Protein AF-A0A431U5Z9-F1 (afdb_monomer_lite)

pLDDT: mean 84.98, std 17.57, range [36.19, 98.56]

Structure (mmCIF, N/CA/C/O backbone):
data_AF-A0A431U5Z9-F1
#
_entry.id   AF-A0A431U5Z9-F1
#
loop_
_atom_site.group_PDB
_atom_site.id
_atom_site.type_symbol
_atom_site.label_atom_id
_atom_site.label_alt_id
_atom_site.label_comp_id
_atom_site.label_asym_id
_atom_site.label_entity_id
_atom_site.label_seq_id
_atom_site.pdbx_PDB_ins_code
_atom_site.Cartn_x
_atom_site.Cartn_y
_atom_site.Cartn_z
_atom_site.occupancy
_atom_site.B_iso_or_equiv
_atom_site.auth_seq_id
_atom_site.auth_comp_id
_atom_site.auth_asym_id
_atom_site.auth_atom_id
_atom_site.pdbx_PDB_model_num
ATOM 1 N N . MET A 1 1 ? -37.119 -12.516 14.436 1.00 60.12 1 MET A N 1
ATOM 2 C CA . MET A 1 1 ? -35.688 -12.760 14.754 1.00 60.12 1 MET A CA 1
ATOM 3 C C . MET A 1 1 ? -35.001 -13.821 13.886 1.00 60.12 1 MET A C 1
ATOM 5 O O . MET A 1 1 ? -33.874 -13.563 13.491 1.00 60.12 1 MET A O 1
ATOM 9 N N . ARG A 1 2 ? -35.603 -14.983 13.557 1.00 72.75 2 ARG A N 1
ATOM 10 C CA . ARG A 1 2 ? -34.912 -16.015 12.740 1.00 72.75 2 ARG A CA 1
ATOM 11 C C . ARG A 1 2 ? -34.527 -15.550 11.323 1.00 72.75 2 ARG A C 1
ATOM 13 O O . ARG A 1 2 ? -33.422 -15.851 10.893 1.00 72.75 2 ARG A O 1
ATOM 20 N N . ARG A 1 3 ? -35.373 -14.753 10.655 1.00 84.56 3 ARG A N 1
ATOM 21 C CA . ARG A 1 3 ? -35.084 -14.212 9.310 1.00 84.56 3 ARG A CA 1
ATOM 22 C C . ARG A 1 3 ? -33.847 -13.309 9.257 1.00 84.56 3 ARG A C 1
ATOM 24 O O . ARG A 1 3 ? -33.041 -13.468 8.359 1.00 84.56 3 ARG A O 1
ATOM 31 N N . VAL A 1 4 ? -33.641 -12.458 10.266 1.00 89.75 4 VAL A N 1
ATOM 32 C CA . VAL A 1 4 ? -32.498 -11.520 10.311 1.00 89.75 4 VAL A CA 1
ATOM 33 C C . VAL A 1 4 ? -31.153 -12.249 10.387 1.00 89.75 4 VAL A C 1
ATOM 35 O O . VAL A 1 4 ? -30.173 -11.823 9.788 1.00 89.75 4 VAL A O 1
ATOM 38 N N . LYS A 1 5 ? -31.088 -13.369 11.120 1.00 92.00 5 LYS A N 1
ATOM 39 C CA . LYS A 1 5 ? -29.861 -14.178 11.183 1.00 92.00 5 LYS A CA 1
ATOM 40 C C . LYS A 1 5 ? -29.573 -14.863 9.847 1.00 92.00 5 LYS A C 1
ATOM 42 O O . LYS A 1 5 ? -28.419 -14.902 9.438 1.00 92.00 5 LYS A O 1
ATOM 47 N N . TYR A 1 6 ? -30.615 -15.360 9.181 1.00 95.94 6 TYR A N 1
ATOM 48 C CA . TYR A 1 6 ? -30.494 -16.004 7.874 1.00 95.94 6 TYR A CA 1
ATOM 49 C C . TYR A 1 6 ? -30.033 -15.019 6.791 1.00 95.94 6 TYR A C 1
ATOM 51 O O . TYR A 1 6 ? -29.046 -15.288 6.113 1.00 95.94 6 TYR A O 1
ATOM 59 N N . SER A 1 7 ? -30.664 -13.843 6.698 1.00 96.00 7 SER A N 1
ATOM 60 C CA . SER A 1 7 ? -30.282 -12.805 5.732 1.00 96.00 7 SER A CA 1
ATOM 61 C C . SER A 1 7 ? -28.851 -12.311 5.950 1.00 96.00 7 SER A C 1
ATOM 63 O O . SER A 1 7 ? -28.116 -12.098 4.990 1.00 96.00 7 SER A O 1
ATOM 65 N N . HIS A 1 8 ? -28.422 -12.179 7.210 1.00 96.19 8 HIS A N 1
ATOM 66 C CA . HIS A 1 8 ? -27.050 -11.797 7.533 1.00 96.19 8 HIS A CA 1
ATOM 67 C C . HIS A 1 8 ? -26.031 -12.873 7.133 1.00 96.19 8 HIS A C 1
ATOM 69 O O . HIS A 1 8 ? -25.006 -12.551 6.539 1.00 96.19 8 HIS A O 1
ATOM 75 N N . GLN A 1 9 ? -26.313 -14.148 7.421 1.00 97.00 9 GLN A N 1
ATOM 76 C CA . GLN A 1 9 ? -25.437 -15.252 7.027 1.00 97.00 9 GLN A CA 1
ATOM 77 C C . GLN A 1 9 ? -25.295 -15.334 5.501 1.00 97.00 9 GLN A C 1
ATOM 79 O O . GLN A 1 9 ? -24.178 -15.396 4.993 1.00 97.00 9 GLN A O 1
ATOM 84 N N . ARG A 1 10 ? -26.414 -15.257 4.774 1.00 97.56 10 ARG A N 1
ATOM 85 C CA . ARG A 1 10 ? -26.431 -15.302 3.309 1.00 97.56 10 ARG A CA 1
ATOM 86 C C . ARG A 1 10 ? -25.689 -14.115 2.685 1.00 97.56 10 ARG A C 1
ATOM 88 O O . ARG A 1 10 ? -24.940 -14.295 1.732 1.00 97.56 10 ARG A O 1
ATOM 95 N N . ALA A 1 11 ? -25.828 -12.916 3.257 1.00 97.62 11 ALA A N 1
ATOM 96 C CA . ALA A 1 11 ? -25.061 -11.744 2.834 1.00 97.62 11 ALA A CA 1
ATOM 97 C C . ALA A 1 11 ? -23.547 -11.935 3.030 1.00 97.62 11 ALA A C 1
ATOM 99 O O . ALA A 1 11 ? -22.771 -11.625 2.131 1.00 97.62 11 ALA A O 1
ATOM 100 N N . THR A 1 12 ? -23.125 -12.484 4.174 1.00 96.19 12 THR A N 1
ATOM 101 C CA . THR A 1 12 ? -21.714 -12.812 4.436 1.00 96.19 12 THR A CA 1
ATOM 102 C C . THR A 1 12 ? -21.164 -13.790 3.396 1.00 96.19 12 THR A C 1
ATOM 104 O O . THR A 1 12 ? -20.085 -13.549 2.863 1.00 96.19 12 THR A O 1
ATOM 107 N N . GLU A 1 13 ? -21.911 -14.845 3.055 1.00 97.12 13 GLU A N 1
ATOM 108 C CA . GLU A 1 13 ? -21.518 -15.816 2.020 1.00 97.12 13 GLU A CA 1
ATOM 109 C C . GLU A 1 13 ? -21.349 -15.154 0.642 1.00 97.12 13 GLU A C 1
ATOM 111 O O . GLU A 1 13 ? -20.348 -15.393 -0.035 1.00 97.12 13 GLU A O 1
ATOM 116 N N . MET A 1 14 ? -22.270 -14.263 0.256 1.00 98.00 14 MET A N 1
ATOM 117 C CA . MET A 1 14 ? -22.167 -13.500 -0.993 1.00 98.00 14 MET A CA 1
ATOM 118 C C . MET A 1 14 ? -20.930 -12.589 -1.015 1.00 98.00 14 MET A C 1
ATOM 120 O O . MET A 1 14 ? -20.217 -12.546 -2.018 1.00 98.00 14 MET A O 1
ATOM 124 N N . TYR A 1 15 ? -20.613 -11.903 0.088 1.00 96.94 15 TYR A N 1
ATOM 125 C CA . TYR A 1 15 ? -19.404 -11.076 0.160 1.00 96.94 15 TYR A CA 1
ATOM 126 C C . TYR A 1 15 ? -18.118 -11.902 0.117 1.00 96.94 15 TYR A C 1
ATOM 128 O O . TYR A 1 15 ? -17.151 -11.492 -0.523 1.00 96.94 15 TYR A O 1
ATOM 136 N N . THR A 1 16 ? -18.099 -13.092 0.726 1.00 92.81 16 THR A N 1
ATOM 137 C CA . THR A 1 16 ? -16.977 -14.034 0.587 1.00 92.81 16 THR A CA 1
ATOM 138 C C . THR A 1 16 ? -16.770 -14.470 -0.866 1.00 92.81 16 THR A C 1
ATOM 140 O O . THR A 1 16 ? -15.633 -14.684 -1.276 1.00 92.81 16 THR A O 1
ATOM 143 N N . GLN A 1 17 ? -17.844 -14.562 -1.653 1.00 96.38 17 GLN A N 1
ATOM 144 C CA . GLN A 1 17 ? -17.805 -14.872 -3.087 1.00 96.38 17 GLN A CA 1
ATOM 145 C C . GLN A 1 17 ? -17.491 -13.651 -3.975 1.00 96.38 17 GLN A C 1
ATOM 147 O O . GLN A 1 17 ? -17.387 -13.795 -5.190 1.00 96.38 17 GLN A O 1
ATOM 152 N N . GLY A 1 18 ? -17.305 -12.461 -3.392 1.00 91.94 18 GLY A N 1
ATOM 153 C CA . GLY A 1 18 ? -16.948 -11.240 -4.118 1.00 91.94 18 GLY A CA 1
ATOM 154 C C . GLY A 1 18 ? -18.131 -10.469 -4.710 1.00 91.94 18 GLY A C 1
ATOM 155 O O . GLY A 1 18 ? -17.913 -9.575 -5.526 1.00 91.94 18 GLY A O 1
ATOM 156 N N . HIS A 1 19 ? -19.371 -10.773 -4.312 1.00 96.31 19 HIS A N 1
ATOM 157 C CA . HIS A 1 19 ? -20.535 -10.026 -4.790 1.00 96.31 19 HIS A CA 1
ATOM 158 C C . HIS A 1 19 ? -20.547 -8.581 -4.260 1.00 96.31 19 HIS A C 1
ATOM 160 O O . HIS A 1 19 ? -20.278 -8.351 -3.074 1.00 96.31 19 HIS A O 1
ATOM 166 N N . PRO A 1 20 ? -20.900 -7.590 -5.099 1.00 92.69 20 PRO A N 1
ATOM 167 C CA . PRO A 1 20 ? -21.022 -6.204 -4.676 1.00 92.69 20 PRO A CA 1
ATOM 168 C C . PRO A 1 20 ? -22.245 -5.984 -3.762 1.00 92.69 20 PRO A C 1
ATOM 170 O O . PRO A 1 20 ? -23.207 -6.754 -3.788 1.00 92.69 20 PRO A O 1
ATOM 173 N N . PRO A 1 21 ? -22.285 -4.881 -2.985 1.00 94.38 21 PRO A N 1
ATOM 174 C CA . PRO A 1 21 ? -23.431 -4.553 -2.131 1.00 94.38 21 PRO A CA 1
ATOM 175 C C . PRO A 1 21 ? -24.774 -4.409 -2.863 1.00 94.38 21 PRO A C 1
ATOM 177 O O . PRO A 1 21 ? -25.812 -4.577 -2.229 1.00 94.38 21 PRO A O 1
ATOM 180 N N . ALA A 1 22 ? -24.771 -4.106 -4.166 1.00 96.31 22 ALA A N 1
ATOM 181 C CA . ALA A 1 22 ? -25.986 -4.017 -4.977 1.00 96.31 22 ALA A CA 1
ATOM 182 C C . ALA A 1 22 ? -26.686 -5.383 -5.119 1.00 96.31 22 ALA A C 1
ATOM 184 O O . ALA A 1 22 ? -27.884 -5.475 -4.862 1.00 96.31 22 ALA A O 1
ATOM 185 N N . ASP A 1 23 ? -25.931 -6.445 -5.416 1.00 97.44 23 ASP A N 1
ATOM 186 C CA . ASP A 1 23 ? -26.448 -7.819 -5.510 1.00 97.44 23 ASP A CA 1
ATOM 187 C C . ASP A 1 23 ? -27.023 -8.280 -4.165 1.00 97.44 23 ASP A C 1
ATOM 189 O O . ASP A 1 23 ? -28.096 -8.879 -4.091 1.00 97.44 23 ASP A O 1
ATOM 193 N N . VAL A 1 24 ? -26.330 -7.954 -3.069 1.00 97.75 24 VAL A N 1
ATOM 194 C CA . VAL A 1 24 ? -26.798 -8.268 -1.713 1.00 97.75 24 VAL A CA 1
ATOM 195 C C . VAL A 1 24 ? -28.065 -7.481 -1.373 1.00 97.75 24 VAL A C 1
ATOM 197 O O . VAL A 1 24 ? -28.967 -8.033 -0.749 1.00 97.75 24 VAL A O 1
ATOM 200 N N . ALA A 1 25 ? -28.182 -6.221 -1.803 1.00 97.62 25 ALA A N 1
ATOM 201 C CA . ALA A 1 25 ? -29.408 -5.445 -1.628 1.00 97.62 25 ALA A CA 1
ATOM 202 C C . ALA A 1 25 ? -30.585 -6.079 -2.385 1.00 97.62 25 ALA A C 1
ATOM 204 O O . ALA A 1 25 ? -31.669 -6.191 -1.820 1.00 97.62 25 ALA A O 1
ATOM 205 N N . GLN A 1 26 ? -30.371 -6.559 -3.612 1.00 97.94 26 GLN A N 1
ATOM 206 C CA . GLN A 1 26 ? -31.401 -7.276 -4.364 1.00 97.94 26 GLN A CA 1
ATOM 207 C C . GLN A 1 26 ? -31.839 -8.561 -3.647 1.00 97.94 26 GLN A C 1
ATOM 209 O O . GLN A 1 26 ? -33.036 -8.771 -3.454 1.00 97.94 26 GLN A O 1
ATOM 214 N N . MET A 1 27 ? -30.889 -9.364 -3.160 1.00 98.06 27 MET A N 1
ATOM 215 C CA . MET A 1 27 ? -31.183 -10.553 -2.351 1.00 98.06 27 MET A CA 1
ATOM 216 C C . MET A 1 27 ? -32.001 -10.202 -1.098 1.00 98.06 27 MET A C 1
ATOM 218 O O . MET A 1 27 ? -32.945 -10.906 -0.751 1.00 98.06 27 MET A O 1
ATOM 222 N N . LEU A 1 28 ? -31.705 -9.080 -0.436 1.00 97.62 28 LEU A N 1
ATOM 223 C CA . LEU A 1 28 ? -32.472 -8.636 0.730 1.00 97.62 28 LEU A CA 1
ATOM 224 C C . LEU A 1 28 ? -33.916 -8.255 0.378 1.00 97.62 28 LEU A C 1
ATOM 226 O O . LEU A 1 28 ? -34.811 -8.534 1.177 1.00 97.62 28 LEU A O 1
ATOM 230 N N . VAL A 1 29 ? -34.159 -7.663 -0.797 1.00 97.62 29 VAL A N 1
ATOM 231 C CA . VAL A 1 29 ? -35.523 -7.391 -1.288 1.00 97.62 29 VAL A CA 1
ATOM 232 C C . VAL A 1 29 ? -36.280 -8.697 -1.535 1.00 97.62 29 VAL A C 1
ATOM 234 O O . VAL A 1 29 ? -37.427 -8.823 -1.108 1.00 97.62 29 VAL A O 1
ATOM 237 N N . GLU A 1 30 ? -35.636 -9.697 -2.145 1.00 96.69 30 GLU A N 1
ATOM 238 C CA . GLU A 1 30 ? -36.220 -11.034 -2.359 1.00 96.69 30 GLU A CA 1
ATOM 239 C C . GLU A 1 30 ? -36.572 -11.737 -1.034 1.00 96.69 30 GLU A C 1
ATOM 241 O O . GLU A 1 30 ? -37.584 -12.431 -0.937 1.00 96.69 30 GLU A O 1
ATOM 246 N N . GLU A 1 31 ? -35.788 -11.496 0.019 1.00 95.88 31 GLU A N 1
ATOM 247 C CA . GLU A 1 31 ? -36.025 -11.994 1.382 1.00 95.88 31 GLU A CA 1
ATOM 248 C C . GLU A 1 31 ? -37.061 -11.163 2.179 1.00 95.88 31 GLU A C 1
ATOM 250 O O . GLU A 1 31 ? -37.386 -11.483 3.333 1.00 95.88 31 GLU A O 1
ATOM 255 N N . GLY A 1 32 ? -37.622 -10.116 1.565 1.00 96.25 32 GLY A N 1
ATOM 256 C CA . GLY A 1 32 ? -38.723 -9.312 2.098 1.00 96.25 32 GLY A CA 1
ATOM 257 C C . GLY A 1 32 ? -38.323 -8.007 2.790 1.00 96.25 32 GLY A C 1
ATOM 258 O O . GLY A 1 32 ? -39.143 -7.457 3.527 1.00 96.25 32 GLY A O 1
ATOM 259 N N . ALA A 1 33 ? -37.098 -7.508 2.597 1.00 96.31 33 ALA A N 1
ATOM 260 C CA . ALA A 1 33 ? -36.763 -6.123 2.935 1.00 96.31 33 ALA A CA 1
ATOM 261 C C . ALA A 1 33 ? -37.458 -5.155 1.963 1.00 96.31 33 ALA A C 1
ATOM 263 O O . ALA A 1 33 ? -37.680 -5.484 0.796 1.00 96.31 33 ALA A O 1
ATOM 264 N N . THR A 1 34 ? -37.792 -3.946 2.416 1.00 97.56 34 THR A N 1
ATOM 265 C CA . THR A 1 34 ? -38.331 -2.936 1.498 1.00 97.56 34 THR A CA 1
ATOM 266 C C . THR A 1 34 ? -37.230 -2.465 0.534 1.00 97.56 34 THR A C 1
ATOM 268 O O . THR A 1 34 ? -36.057 -2.412 0.923 1.00 97.56 34 THR A O 1
ATOM 271 N N . PRO A 1 35 ? -37.566 -2.093 -0.716 1.00 97.88 35 PRO A N 1
ATOM 272 C CA . PRO A 1 35 ? -36.581 -1.591 -1.679 1.00 97.88 35 PRO A CA 1
ATOM 273 C C . PRO A 1 35 ? -35.798 -0.366 -1.185 1.00 97.88 35 PRO A C 1
ATOM 275 O O . PRO A 1 35 ? -34.653 -0.164 -1.581 1.00 97.88 35 PRO A O 1
ATOM 278 N N . GLU A 1 36 ? -36.400 0.431 -0.301 1.00 97.12 36 GLU A N 1
ATOM 279 C CA . GLU A 1 36 ? -35.784 1.618 0.294 1.00 97.12 36 GLU A CA 1
ATOM 280 C C . GLU A 1 36 ? -34.779 1.262 1.406 1.00 97.12 36 GLU A C 1
ATOM 282 O O . GLU A 1 36 ? -33.726 1.890 1.516 1.00 97.12 36 GLU A O 1
ATOM 287 N N . GLU A 1 37 ? -35.053 0.228 2.209 1.00 97.06 37 GLU A N 1
ATOM 288 C CA . GLU A 1 37 ? -34.187 -0.191 3.323 1.00 97.06 37 GLU A CA 1
ATOM 289 C C . GLU A 1 37 ? -33.032 -1.102 2.882 1.00 97.06 37 GLU A C 1
ATOM 291 O O . GLU A 1 37 ? -31.955 -1.092 3.493 1.00 97.06 37 GLU A O 1
ATOM 296 N N . ALA A 1 38 ? -33.232 -1.895 1.826 1.00 97.38 38 ALA A N 1
ATOM 297 C CA . ALA A 1 38 ? -32.294 -2.935 1.410 1.00 97.38 38 ALA A CA 1
ATOM 298 C C . ALA A 1 38 ? -30.864 -2.425 1.117 1.00 97.38 38 ALA A C 1
ATOM 300 O O . ALA A 1 38 ? -29.913 -3.051 1.597 1.00 97.38 38 ALA A O 1
ATOM 301 N N . PRO A 1 39 ? -30.652 -1.278 0.434 1.00 94.56 39 PRO A N 1
ATOM 302 C CA . PRO A 1 39 ? -29.308 -0.738 0.220 1.00 94.56 39 PRO A CA 1
ATOM 303 C C . PRO A 1 39 ? -28.597 -0.363 1.527 1.00 94.56 39 PRO A C 1
ATOM 305 O O . PRO A 1 39 ? -27.390 -0.576 1.663 1.00 94.56 39 PRO A O 1
ATOM 308 N N . GLY A 1 40 ? -29.334 0.177 2.504 1.00 90.62 40 GLY A N 1
ATOM 309 C CA . GLY A 1 40 ? -28.796 0.529 3.819 1.00 90.62 40 GLY A CA 1
ATOM 310 C C . GLY A 1 40 ? -28.368 -0.707 4.611 1.00 90.62 40 GLY A C 1
ATOM 311 O O . GLY A 1 40 ? -27.266 -0.741 5.167 1.00 90.62 40 GLY A O 1
ATOM 312 N N . LEU A 1 41 ? -29.199 -1.753 4.598 1.00 96.50 41 LEU A N 1
ATOM 313 C CA . LEU A 1 41 ? -28.894 -3.041 5.226 1.00 96.50 41 LEU A CA 1
ATOM 314 C C . LEU A 1 41 ? -27.699 -3.742 4.567 1.00 96.50 41 LEU A C 1
ATOM 316 O O . LEU A 1 41 ? -26.825 -4.232 5.282 1.00 96.50 41 LEU A O 1
ATOM 320 N N . ALA A 1 42 ? -27.608 -3.735 3.235 1.00 96.19 42 ALA A N 1
ATOM 321 C CA . ALA A 1 42 ? -26.470 -4.301 2.513 1.00 96.19 42 ALA A CA 1
ATOM 322 C C . ALA A 1 42 ? -25.156 -3.606 2.906 1.00 96.19 42 ALA A C 1
ATOM 324 O O . ALA A 1 42 ? -24.203 -4.267 3.312 1.00 96.19 42 ALA A O 1
ATOM 325 N N . ARG A 1 43 ? -25.112 -2.264 2.906 1.00 90.75 43 ARG A N 1
ATOM 326 C CA . ARG A 1 43 ? -23.924 -1.513 3.366 1.00 90.75 43 ARG A CA 1
ATOM 327 C C . ARG A 1 43 ? -23.567 -1.829 4.819 1.00 90.75 43 ARG A C 1
ATOM 329 O O . ARG A 1 43 ? -22.391 -1.980 5.147 1.00 90.75 43 ARG A O 1
ATOM 336 N N . HIS A 1 44 ? -24.570 -1.957 5.6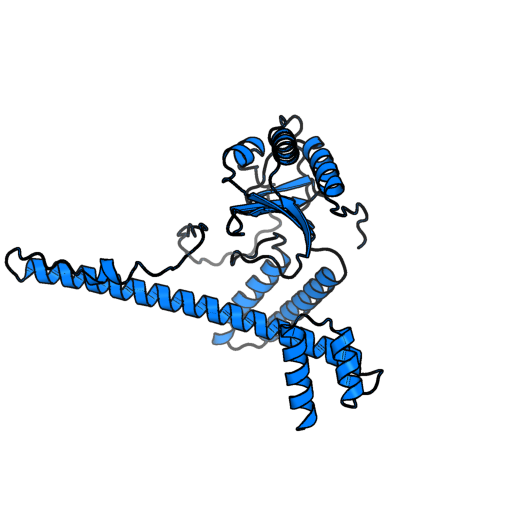89 1.00 91.50 44 HIS A N 1
ATOM 337 C CA . HIS A 1 44 ? -24.355 -2.340 7.083 1.00 91.50 44 HIS A CA 1
ATOM 338 C C . HIS A 1 44 ? -23.729 -3.741 7.204 1.00 91.50 44 HIS A C 1
ATOM 340 O O . HIS A 1 44 ? -22.763 -3.919 7.949 1.00 91.50 44 HIS A O 1
ATOM 346 N N . TYR A 1 45 ? -24.232 -4.726 6.455 1.00 96.12 45 TYR A N 1
ATOM 347 C CA . TYR A 1 45 ? -23.673 -6.079 6.433 1.00 96.12 45 TYR A CA 1
ATOM 348 C C . TYR A 1 45 ? -22.268 -6.120 5.835 1.00 96.12 45 TYR A C 1
ATOM 350 O O . TYR A 1 45 ? -21.407 -6.787 6.405 1.00 96.12 45 TYR A O 1
ATOM 358 N N . PHE A 1 46 ? -22.001 -5.353 4.778 1.00 94.62 46 PHE A N 1
ATOM 359 C CA . PHE A 1 46 ? -20.668 -5.238 4.191 1.00 94.62 46 PHE A CA 1
ATOM 360 C C . PHE A 1 46 ? -19.639 -4.706 5.196 1.00 94.62 46 PHE A C 1
ATOM 362 O O . PHE A 1 46 ? -18.567 -5.283 5.362 1.00 94.62 46 PHE A O 1
ATOM 369 N N . ARG A 1 47 ? -19.984 -3.654 5.950 1.00 86.06 47 ARG A N 1
ATOM 370 C CA . ARG A 1 47 ? -19.108 -3.121 7.003 1.00 86.06 47 ARG A CA 1
ATOM 371 C C . ARG A 1 47 ? -18.806 -4.167 8.079 1.00 86.06 47 ARG A C 1
ATOM 373 O O . ARG A 1 47 ? -17.656 -4.312 8.483 1.00 86.06 47 ARG A O 1
ATOM 380 N N . ASN A 1 48 ? -19.820 -4.907 8.531 1.00 88.56 48 ASN A N 1
ATOM 381 C CA . ASN A 1 48 ? -19.628 -5.970 9.522 1.00 88.56 48 ASN A CA 1
ATOM 382 C C . ASN A 1 48 ? -18.755 -7.110 8.970 1.00 88.56 48 ASN A C 1
ATOM 384 O O . ASN A 1 48 ? -17.920 -7.644 9.696 1.00 88.56 48 ASN A O 1
ATOM 388 N N . PHE A 1 49 ? -18.907 -7.448 7.687 1.00 94.00 49 PHE A N 1
ATOM 389 C CA . PHE A 1 49 ? -18.067 -8.425 6.996 1.00 94.00 49 PHE A CA 1
ATOM 390 C C . PHE A 1 49 ? -16.592 -7.994 6.942 1.00 94.00 49 PHE A C 1
ATOM 392 O O . PHE A 1 49 ? -15.715 -8.790 7.274 1.00 94.00 49 PHE A O 1
ATOM 399 N N . LEU A 1 50 ? -16.306 -6.731 6.604 1.00 84.56 50 LEU A N 1
ATOM 400 C CA . LEU A 1 50 ? -14.936 -6.202 6.602 1.00 84.56 50 LEU A CA 1
ATOM 401 C C . LEU A 1 50 ? -14.298 -6.256 7.996 1.00 84.56 50 LEU A C 1
ATOM 403 O O . LEU A 1 50 ? -13.161 -6.704 8.136 1.00 84.56 50 LEU A O 1
ATOM 407 N N . LEU A 1 51 ? -15.044 -5.864 9.034 1.00 80.81 51 LEU A N 1
ATOM 408 C CA . LEU A 1 51 ? -14.580 -5.958 10.422 1.00 80.81 51 LEU A CA 1
ATOM 409 C C . LEU A 1 51 ? -14.256 -7.406 10.810 1.00 80.81 51 LEU A C 1
ATOM 411 O O . LEU A 1 51 ? -13.212 -7.662 11.409 1.00 80.81 51 LEU A O 1
ATOM 415 N N . TYR A 1 52 ? -15.107 -8.358 10.418 1.00 90.06 52 TYR A N 1
ATOM 416 C CA . TYR A 1 52 ? -14.862 -9.779 10.651 1.00 90.06 52 TYR A CA 1
ATOM 417 C C . TYR A 1 52 ? -13.573 -10.263 9.968 1.00 90.06 52 TYR A C 1
ATOM 419 O O . TYR A 1 52 ? -12.767 -10.940 10.606 1.00 90.06 52 TYR A O 1
ATOM 427 N N . GLN A 1 53 ? -13.329 -9.878 8.709 1.00 87.00 53 GLN A N 1
ATOM 428 C CA . GLN A 1 53 ? -12.093 -10.246 8.010 1.00 87.00 53 GLN A CA 1
ATOM 429 C C . GLN A 1 53 ? -10.842 -9.664 8.677 1.00 87.00 53 GLN A C 1
ATOM 431 O O . GLN A 1 53 ? -9.835 -10.362 8.806 1.00 87.00 53 GLN A O 1
ATOM 436 N N . MET A 1 54 ? -10.899 -8.411 9.135 1.00 75.00 54 MET A N 1
ATOM 437 C CA . MET A 1 54 ? -9.791 -7.784 9.861 1.00 75.00 54 MET A CA 1
ATOM 438 C C . MET A 1 54 ? -9.495 -8.507 11.181 1.00 75.00 54 MET A C 1
ATOM 440 O O . MET A 1 54 ? -8.332 -8.776 11.493 1.00 75.00 54 MET A O 1
ATOM 444 N N . ASP A 1 55 ? -10.531 -8.874 11.936 1.00 80.06 55 ASP A N 1
ATOM 445 C CA . ASP A 1 55 ? -10.382 -9.643 13.173 1.00 80.06 55 ASP A CA 1
ATOM 446 C C . ASP A 1 55 ? -9.822 -11.046 12.915 1.00 80.06 55 ASP A C 1
ATOM 448 O O . ASP A 1 55 ? -8.966 -11.524 13.665 1.00 80.06 55 ASP A O 1
ATOM 452 N N . GLU A 1 56 ? -10.254 -11.712 11.844 1.00 85.62 56 GLU A N 1
ATOM 453 C CA . GLU A 1 56 ? -9.728 -13.022 11.468 1.00 85.62 56 GLU A CA 1
ATOM 454 C C . GLU A 1 56 ? -8.250 -12.935 11.061 1.00 85.62 56 GLU A C 1
ATOM 456 O O . GLU A 1 56 ? -7.433 -13.740 11.519 1.00 85.62 56 GLU A O 1
ATOM 461 N N . GLN A 1 57 ? -7.867 -11.918 10.282 1.00 76.19 57 GLN A N 1
ATOM 462 C CA . GLN A 1 57 ? -6.466 -11.643 9.955 1.00 76.19 57 GLN A CA 1
ATOM 463 C C . GLN A 1 57 ? -5.631 -11.374 11.212 1.00 76.19 57 GLN A C 1
ATOM 465 O O . GLN A 1 57 ? -4.533 -11.921 11.353 1.00 76.19 57 GLN A O 1
ATOM 470 N N . ARG A 1 58 ? -6.161 -10.597 12.164 1.00 78.25 58 ARG A N 1
ATOM 471 C CA . ARG A 1 58 ? -5.514 -10.336 13.455 1.00 78.25 58 ARG A CA 1
ATOM 472 C C . ARG A 1 58 ? -5.348 -11.610 14.284 1.00 78.25 58 ARG A C 1
ATOM 474 O O . ARG A 1 58 ? -4.304 -11.810 14.897 1.00 78.25 58 ARG A O 1
ATOM 481 N N . ARG A 1 59 ? -6.342 -12.501 14.302 1.00 82.56 59 ARG A N 1
ATOM 482 C CA . ARG A 1 59 ? -6.230 -13.798 14.990 1.00 82.56 59 ARG A CA 1
ATOM 483 C C . ARG A 1 59 ? -5.179 -14.688 14.340 1.00 82.56 59 ARG A C 1
ATOM 485 O O . ARG A 1 59 ? -4.387 -15.293 15.058 1.00 82.56 59 ARG A O 1
ATOM 492 N N . ARG A 1 60 ? -5.128 -14.732 13.005 1.00 79.44 60 ARG A N 1
ATOM 493 C CA . ARG A 1 60 ? -4.108 -15.490 12.260 1.00 79.44 60 ARG A CA 1
ATOM 494 C C . ARG A 1 60 ? -2.697 -14.967 12.542 1.00 79.44 60 ARG A C 1
ATOM 496 O O . ARG A 1 60 ? -1.786 -15.769 12.756 1.00 79.44 60 ARG A O 1
ATOM 503 N N . SER A 1 61 ? -2.509 -13.647 12.610 1.00 72.94 61 SER A N 1
ATOM 504 C CA . SER A 1 61 ? -1.206 -13.060 12.949 1.00 72.94 61 SER A CA 1
ATOM 505 C C . SER A 1 61 ? -0.807 -13.340 14.401 1.00 72.94 61 SER A C 1
ATOM 507 O O . SER A 1 61 ? 0.326 -13.753 14.646 1.00 72.94 61 SER A O 1
ATOM 509 N N . GLN A 1 62 ? -1.745 -13.241 15.348 1.00 80.44 62 GLN A N 1
ATOM 510 C CA . GLN A 1 62 ? -1.515 -13.613 16.748 1.00 80.44 62 GLN A CA 1
ATOM 511 C C . GLN A 1 62 ? -1.182 -15.101 16.908 1.00 80.44 62 GLN A C 1
ATOM 513 O O . GLN A 1 62 ? -0.263 -15.437 17.650 1.00 80.44 62 GLN A O 1
ATOM 518 N N . SER A 1 63 ? -1.866 -16.001 16.190 1.00 82.31 63 SER A N 1
ATOM 519 C CA . SER A 1 63 ? -1.546 -17.434 16.232 1.00 82.31 63 SER A CA 1
ATOM 520 C C . SER A 1 63 ? -0.174 -17.749 15.636 1.00 82.31 63 SER A C 1
ATOM 522 O O . SER A 1 63 ? 0.527 -18.627 16.129 1.00 82.31 63 SER A O 1
ATOM 524 N N . ALA A 1 64 ? 0.245 -17.014 14.602 1.00 79.38 64 ALA A N 1
ATOM 525 C CA . ALA A 1 64 ? 1.585 -17.161 14.045 1.00 79.38 64 ALA A CA 1
ATOM 526 C C . ALA A 1 64 ? 2.659 -16.682 15.038 1.00 79.38 64 ALA A C 1
ATOM 528 O O . ALA A 1 64 ? 3.724 -17.288 15.142 1.00 79.38 64 ALA A O 1
ATOM 529 N N . GLU A 1 65 ? 2.387 -15.615 15.794 1.00 78.75 65 GLU A N 1
ATOM 530 C CA . GLU A 1 65 ? 3.296 -15.117 16.830 1.00 78.75 65 GLU A CA 1
ATOM 531 C C . GLU A 1 65 ? 3.401 -16.086 18.017 1.00 78.75 65 GLU A C 1
ATOM 533 O O . GLU A 1 65 ? 4.511 -16.389 18.458 1.00 78.75 65 GLU A O 1
ATOM 538 N N . THR A 1 66 ? 2.284 -16.654 18.486 1.00 87.00 66 THR A N 1
ATOM 539 C CA . THR A 1 66 ? 2.305 -17.659 19.562 1.00 87.00 66 THR A CA 1
ATOM 540 C C . THR A 1 66 ? 3.000 -18.950 19.132 1.00 87.00 66 THR A C 1
ATOM 542 O O . THR A 1 66 ? 3.762 -19.512 19.920 1.00 87.00 66 THR A O 1
ATOM 545 N N . GLN A 1 67 ? 2.830 -19.392 17.881 1.00 83.69 67 GLN A N 1
ATOM 546 C CA . GLN A 1 67 ? 3.570 -20.532 17.326 1.00 83.69 67 GLN A CA 1
ATOM 547 C C . GLN A 1 67 ? 5.076 -20.259 17.241 1.00 83.69 67 GLN A C 1
ATOM 549 O O . GLN A 1 67 ? 5.870 -21.120 17.618 1.00 83.69 67 GLN A O 1
ATOM 554 N N . LYS A 1 68 ? 5.489 -19.058 16.813 1.00 81.50 68 LYS A N 1
ATOM 555 C CA . LYS A 1 68 ? 6.907 -18.657 16.805 1.00 81.50 68 LYS A CA 1
ATOM 556 C C . LYS A 1 68 ? 7.499 -18.629 18.212 1.00 81.50 68 LYS A C 1
ATOM 558 O O . LYS A 1 68 ? 8.608 -19.120 18.409 1.00 81.50 68 LYS A O 1
ATOM 563 N N . LEU A 1 69 ? 6.764 -18.094 19.188 1.00 89.44 69 LEU A N 1
ATOM 564 C CA . LEU A 1 69 ? 7.190 -18.067 20.588 1.00 89.44 69 LEU A CA 1
ATOM 565 C C . LEU A 1 69 ? 7.334 -19.489 21.153 1.00 89.44 69 LEU A C 1
ATOM 567 O O . LEU A 1 69 ? 8.358 -19.810 21.753 1.00 89.44 69 LEU A O 1
ATOM 571 N N . GLY A 1 70 ? 6.336 -20.350 20.924 1.00 87.94 70 GLY A N 1
ATOM 572 C CA . GLY A 1 70 ? 6.358 -21.748 21.358 1.00 87.94 70 GLY A CA 1
ATOM 573 C C . GLY A 1 70 ? 7.500 -22.542 20.722 1.00 87.94 70 GLY A C 1
ATOM 574 O O . GLY A 1 70 ? 8.246 -23.218 21.427 1.00 87.94 70 GLY A O 1
ATOM 575 N N . GLY A 1 71 ? 7.698 -22.399 19.408 1.00 85.62 71 GLY A N 1
ATOM 576 C CA . GLY A 1 71 ? 8.822 -23.007 18.694 1.00 85.62 71 GLY A CA 1
ATOM 577 C C . GLY A 1 71 ? 10.180 -22.514 19.201 1.00 85.62 71 GLY A C 1
ATOM 578 O O . GLY A 1 71 ? 11.084 -23.318 19.417 1.00 85.62 71 GLY A O 1
ATOM 579 N N . GLY A 1 72 ? 10.314 -21.212 19.473 1.00 88.44 72 GLY A N 1
ATOM 580 C CA . GLY A 1 72 ? 11.533 -20.627 20.038 1.00 88.44 72 GLY A CA 1
ATOM 581 C C . GLY A 1 72 ? 11.866 -21.154 21.438 1.00 88.44 72 GLY A C 1
ATOM 582 O O . GLY A 1 72 ? 13.020 -21.487 21.707 1.00 88.44 72 GLY A O 1
ATOM 583 N N . LEU A 1 73 ? 10.864 -21.291 22.313 1.00 92.75 73 LEU A N 1
ATOM 584 C CA . LEU A 1 73 ? 11.038 -21.864 23.652 1.00 92.75 73 LEU A CA 1
ATOM 585 C C . LEU A 1 73 ? 11.454 -23.339 23.601 1.00 92.75 73 LEU A C 1
ATOM 587 O O . LEU A 1 73 ? 12.358 -23.738 24.332 1.00 92.75 73 LEU A O 1
ATOM 591 N N . LEU A 1 74 ? 10.842 -24.134 22.718 1.00 88.88 74 LEU A N 1
ATOM 592 C CA . LEU A 1 74 ? 11.206 -25.542 22.530 1.00 88.88 74 LEU A CA 1
ATOM 593 C C . LEU A 1 74 ? 12.642 -25.701 22.014 1.00 88.88 74 LEU A C 1
ATOM 595 O O . LEU A 1 74 ? 13.378 -26.551 22.514 1.00 88.88 74 LEU A O 1
ATOM 599 N N . LEU A 1 75 ? 13.068 -24.859 21.067 1.00 86.38 75 LEU A N 1
ATOM 600 C CA . LEU A 1 75 ? 14.450 -24.853 20.577 1.00 86.38 75 LEU A CA 1
ATOM 601 C C . LEU A 1 75 ? 15.444 -24.489 21.685 1.00 86.38 75 LEU A C 1
ATOM 603 O O . LEU A 1 75 ? 16.441 -25.187 21.864 1.00 86.38 75 LEU A O 1
ATOM 607 N N . ALA A 1 76 ? 15.160 -23.440 22.463 1.00 87.81 76 ALA A N 1
ATOM 608 C CA . ALA A 1 76 ? 16.010 -23.040 23.582 1.00 87.81 76 ALA A CA 1
ATOM 609 C C . ALA A 1 76 ? 16.121 -24.152 24.642 1.00 87.81 76 ALA A C 1
ATOM 611 O O . ALA A 1 76 ? 17.223 -24.463 25.094 1.00 87.81 76 ALA A O 1
ATOM 612 N N . ALA A 1 77 ? 15.003 -24.798 24.990 1.00 89.19 77 ALA A N 1
ATOM 613 C CA . ALA A 1 77 ? 14.988 -25.929 25.914 1.00 89.19 77 ALA A CA 1
ATOM 614 C C . ALA A 1 77 ? 15.811 -27.118 25.385 1.00 89.19 77 ALA A C 1
ATOM 616 O O . ALA A 1 77 ? 16.569 -27.718 26.145 1.00 89.19 77 ALA A O 1
ATOM 617 N N . GLY A 1 78 ? 15.722 -27.417 24.084 1.00 86.19 78 GLY A N 1
ATOM 618 C CA . GLY A 1 78 ? 16.520 -28.462 23.437 1.00 86.19 78 GLY A CA 1
ATOM 619 C C . GLY A 1 78 ? 18.028 -28.201 23.514 1.00 86.19 78 GLY A C 1
ATOM 620 O O . GLY A 1 78 ? 18.792 -29.110 23.837 1.00 86.19 78 GLY A O 1
ATOM 621 N N . VAL A 1 79 ? 18.463 -26.955 23.296 1.00 87.00 79 VAL A N 1
ATOM 622 C CA . VAL A 1 79 ? 19.880 -26.560 23.423 1.00 87.00 79 VAL A CA 1
ATOM 623 C C . VAL A 1 79 ? 20.372 -26.717 24.864 1.00 87.00 79 VAL A C 1
ATOM 625 O O . VAL A 1 79 ? 21.434 -27.296 25.088 1.00 87.00 79 VAL A O 1
ATOM 628 N N . VAL A 1 80 ? 19.596 -26.250 25.848 1.00 91.50 80 VAL A N 1
ATOM 629 C CA . VAL A 1 80 ? 19.955 -26.372 27.272 1.00 91.50 80 VAL A CA 1
ATOM 630 C C . VAL A 1 80 ? 20.032 -27.839 27.698 1.00 91.50 80 VAL A C 1
ATOM 632 O O . VAL A 1 80 ? 20.994 -28.232 28.354 1.00 91.50 80 VAL A O 1
ATOM 635 N N . ALA A 1 81 ? 19.068 -28.668 27.290 1.00 87.94 81 ALA A N 1
ATOM 636 C CA . ALA A 1 81 ? 19.077 -30.099 27.580 1.00 87.94 81 ALA A CA 1
ATOM 637 C C . ALA A 1 81 ? 20.291 -30.807 26.955 1.00 87.94 81 ALA A C 1
ATOM 639 O O . ALA A 1 81 ? 20.934 -31.616 27.621 1.00 87.94 81 ALA A O 1
ATOM 640 N N . SER A 1 82 ? 20.649 -30.463 25.712 1.00 82.81 82 SER A N 1
A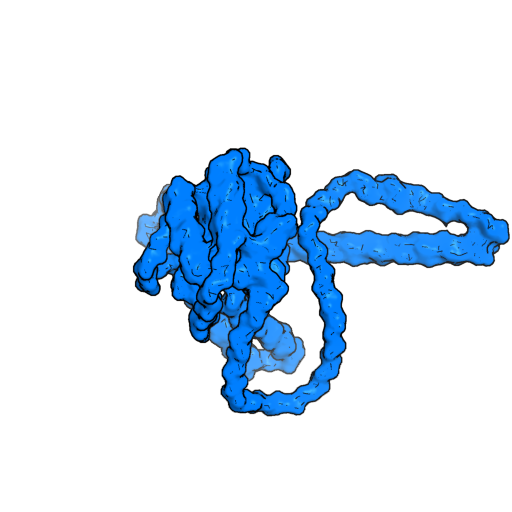TOM 641 C CA . SER A 1 82 ? 21.839 -31.001 25.043 1.00 82.81 82 SER A CA 1
ATOM 642 C C . SER A 1 82 ? 23.132 -30.615 25.765 1.00 82.81 82 SER A C 1
ATOM 644 O O . SER A 1 82 ? 24.026 -31.450 25.897 1.00 82.81 82 SER A O 1
ATOM 646 N N . LEU A 1 83 ? 23.235 -29.374 26.251 1.00 86.44 83 LEU A N 1
ATOM 647 C CA . LEU A 1 83 ? 24.394 -28.908 27.015 1.00 86.44 83 LEU A CA 1
ATOM 648 C C . LEU A 1 83 ? 24.503 -29.628 28.366 1.00 86.44 83 LEU A C 1
ATOM 650 O O . LEU A 1 83 ? 25.589 -30.056 28.749 1.00 86.44 83 LEU A O 1
ATOM 654 N N . LEU A 1 84 ? 23.384 -29.796 29.076 1.00 88.25 84 LEU A N 1
ATOM 655 C CA . LEU A 1 84 ? 23.348 -30.529 30.343 1.00 88.25 84 LEU A CA 1
ATOM 656 C C . LEU A 1 84 ? 23.724 -32.004 30.160 1.00 88.25 84 LEU A C 1
ATOM 658 O O . LEU A 1 84 ? 24.492 -32.530 30.959 1.00 88.25 84 LEU A O 1
ATOM 662 N N . ALA A 1 85 ? 23.238 -32.655 29.100 1.00 87.12 85 ALA A N 1
ATOM 663 C CA . ALA A 1 85 ? 23.610 -34.032 28.782 1.00 87.12 85 ALA A CA 1
ATOM 664 C C . ALA A 1 85 ? 25.119 -34.168 28.525 1.00 87.12 85 ALA A C 1
ATOM 666 O O . ALA A 1 85 ? 25.746 -35.068 29.075 1.00 87.12 85 ALA A O 1
ATOM 667 N N . TYR A 1 86 ? 25.708 -33.235 27.769 1.00 84.06 86 TYR A N 1
ATOM 668 C CA . TYR A 1 86 ? 27.151 -33.204 27.514 1.00 84.06 86 TYR A CA 1
ATOM 669 C C . TYR A 1 86 ? 27.979 -33.061 28.802 1.00 84.06 86 TYR A C 1
ATOM 671 O O . TYR A 1 86 ? 29.023 -33.692 28.935 1.00 84.06 86 TYR A O 1
ATOM 679 N N . LEU A 1 87 ? 27.512 -32.249 29.757 1.00 90.25 87 LEU A N 1
ATOM 680 C CA . LEU A 1 87 ? 28.192 -32.048 31.040 1.00 90.25 87 LEU A CA 1
ATOM 681 C C . LEU A 1 87 ? 28.057 -33.245 31.994 1.00 90.25 87 LEU A C 1
ATOM 683 O O . LEU A 1 87 ? 28.934 -33.448 32.827 1.00 90.25 87 LEU A O 1
ATOM 687 N N . LEU A 1 88 ? 26.960 -34.002 31.907 1.00 93.50 88 LEU A N 1
ATOM 688 C CA . LEU A 1 88 ? 26.666 -35.115 32.818 1.00 93.50 88 LEU A CA 1
ATOM 689 C C . LEU A 1 88 ? 27.160 -36.475 32.313 1.00 93.50 88 LEU A C 1
ATOM 691 O O . LEU A 1 88 ? 27.381 -37.371 33.122 1.00 93.50 88 LEU A O 1
ATOM 695 N N . MET A 1 89 ? 27.287 -36.656 30.998 1.00 87.19 89 MET A N 1
ATOM 696 C CA . MET A 1 89 ? 27.642 -37.934 30.382 1.00 87.19 89 MET A CA 1
ATOM 697 C C . MET A 1 89 ? 28.973 -37.803 29.645 1.00 87.19 89 MET A C 1
ATOM 699 O O . MET A 1 89 ? 28.949 -37.589 28.440 1.00 87.19 89 MET A O 1
ATOM 703 N N . ASP A 1 90 ? 30.098 -37.889 30.368 1.00 83.25 90 ASP A N 1
ATOM 704 C CA . ASP A 1 90 ? 31.499 -37.974 29.897 1.00 83.25 90 ASP A CA 1
ATOM 705 C C . ASP A 1 90 ? 31.695 -37.934 28.363 1.00 83.25 90 ASP A C 1
ATOM 707 O O . ASP A 1 90 ? 32.014 -38.932 27.714 1.00 83.25 90 ASP A O 1
ATOM 711 N N . HIS A 1 91 ? 31.504 -36.749 27.773 1.00 76.50 91 HIS A N 1
ATOM 712 C CA . HIS A 1 91 ? 31.700 -36.449 26.348 1.00 76.50 91 HIS A CA 1
ATOM 713 C C . HIS A 1 91 ? 30.809 -37.194 25.330 1.00 76.50 91 HIS A C 1
ATOM 715 O O . HIS A 1 91 ? 31.116 -37.203 24.135 1.00 76.50 91 HIS A O 1
ATOM 721 N N . VAL A 1 92 ? 29.670 -37.758 25.738 1.00 74.88 92 VAL A N 1
ATOM 722 C CA . VAL A 1 92 ? 28.677 -38.307 24.804 1.00 74.88 92 VAL A CA 1
ATOM 723 C C . VAL A 1 92 ? 27.873 -37.164 24.184 1.00 74.88 92 VAL A C 1
ATOM 725 O O . VAL A 1 92 ? 27.064 -36.500 24.832 1.00 74.88 92 VAL A O 1
ATOM 728 N N . PHE A 1 93 ? 28.081 -36.939 22.887 1.00 66.81 93 PHE A N 1
ATOM 729 C CA . PHE A 1 93 ? 27.323 -35.956 22.120 1.00 66.81 93 PHE A CA 1
ATOM 730 C C . PHE A 1 93 ? 25.964 -36.535 21.714 1.00 66.81 93 PHE A C 1
ATOM 732 O O . PHE A 1 93 ? 25.856 -37.303 20.757 1.00 66.81 93 PHE A O 1
ATOM 739 N N . LEU A 1 94 ? 24.905 -36.160 22.431 1.00 64.50 94 LEU A N 1
ATOM 740 C CA . LEU A 1 94 ? 23.541 -36.512 22.047 1.00 64.50 94 LEU A CA 1
ATOM 741 C C . LEU A 1 94 ? 23.026 -35.490 21.024 1.00 64.50 94 LEU A C 1
ATOM 743 O O . LEU A 1 94 ? 22.478 -34.446 21.376 1.00 64.50 94 LEU A O 1
ATOM 747 N N . LEU A 1 95 ? 23.239 -35.765 19.737 1.00 63.75 95 LEU A N 1
ATOM 748 C CA . LEU A 1 95 ? 22.728 -34.913 18.665 1.00 63.75 95 LEU A CA 1
ATOM 749 C C . LEU A 1 95 ? 21.202 -35.099 18.562 1.00 63.75 95 LEU A C 1
ATOM 751 O O . LEU A 1 95 ? 20.717 -36.127 18.089 1.00 63.75 95 LEU A O 1
ATOM 755 N N . PHE A 1 96 ? 20.426 -34.115 19.023 1.00 61.78 96 PHE A N 1
ATOM 756 C CA . PHE A 1 96 ? 18.966 -34.130 18.896 1.00 61.78 96 PHE A CA 1
ATOM 757 C C . PHE A 1 96 ? 18.558 -33.920 17.425 1.00 61.78 96 PHE A C 1
ATOM 759 O O . PHE A 1 96 ? 18.349 -32.798 16.964 1.00 61.78 96 PHE A O 1
ATOM 766 N N . TYR A 1 97 ? 18.389 -35.016 16.680 1.00 57.84 97 TYR A N 1
ATOM 767 C CA . TYR A 1 97 ? 17.928 -35.011 15.280 1.00 57.84 97 TYR A CA 1
ATOM 768 C C . TYR A 1 97 ? 16.518 -34.418 15.076 1.00 57.84 97 TYR A C 1
ATOM 770 O O . TYR A 1 97 ? 16.129 -34.120 13.946 1.00 57.84 97 TYR A O 1
ATOM 778 N N . GLY A 1 98 ? 15.760 -34.176 16.153 1.00 56.34 98 GLY A N 1
ATOM 779 C CA . GLY A 1 98 ? 14.452 -33.514 16.093 1.00 56.34 98 GLY A CA 1
ATOM 780 C C . GLY A 1 98 ? 14.499 -32.098 15.501 1.00 56.34 98 GLY A C 1
ATOM 781 O O . GLY A 1 98 ? 13.547 -31.687 14.840 1.00 56.34 98 GLY A O 1
ATOM 782 N N . ALA A 1 99 ? 15.623 -31.385 15.642 1.00 55.97 99 ALA A N 1
ATOM 783 C CA . ALA A 1 99 ? 15.807 -30.064 15.034 1.00 55.97 99 ALA A CA 1
ATOM 784 C C . ALA A 1 99 ? 15.971 -30.117 13.500 1.00 55.97 99 ALA A C 1
ATOM 786 O O . ALA A 1 99 ? 15.695 -29.130 12.823 1.00 55.97 99 ALA A O 1
ATOM 787 N N . ILE A 1 100 ? 16.383 -31.263 12.944 1.00 56.25 100 ILE A N 1
ATOM 788 C CA . ILE A 1 100 ? 16.656 -31.425 11.507 1.00 56.25 100 ILE A CA 1
ATOM 789 C C . ILE A 1 100 ? 15.404 -31.903 10.755 1.00 56.25 100 ILE A C 1
ATOM 791 O O . ILE A 1 100 ? 15.165 -31.473 9.630 1.00 56.25 100 ILE A O 1
ATOM 795 N N . LEU A 1 101 ? 14.560 -32.735 11.377 1.00 54.34 101 LEU A N 1
ATOM 796 C CA . LEU A 1 101 ? 13.359 -33.278 10.723 1.00 54.34 101 LEU A CA 1
ATOM 797 C C . LEU A 1 101 ? 12.105 -32.398 10.890 1.00 54.34 101 LEU A C 1
ATOM 799 O O . LEU A 1 101 ? 11.232 -32.420 10.027 1.00 54.34 101 LEU A O 1
ATOM 803 N N . GLY A 1 102 ? 12.010 -31.587 11.950 1.00 52.31 102 GLY A N 1
ATOM 804 C CA . GLY A 1 102 ? 10.831 -30.744 12.211 1.00 52.31 102 GLY A CA 1
ATOM 805 C C . GLY A 1 102 ? 10.788 -29.404 11.460 1.00 52.31 102 GLY A C 1
ATOM 806 O O . GLY A 1 102 ? 9.734 -28.778 11.402 1.00 52.31 102 GLY A O 1
ATOM 807 N N . GLY A 1 103 ? 11.909 -28.949 10.889 1.00 49.62 103 GLY A N 1
ATOM 808 C CA . GLY A 1 103 ? 12.022 -27.625 10.253 1.00 49.62 103 GLY A CA 1
ATOM 809 C C . GLY A 1 103 ? 11.814 -27.592 8.732 1.00 49.62 103 GLY A C 1
ATOM 810 O O . GLY A 1 103 ? 11.815 -26.511 8.148 1.00 49.62 103 GLY A O 1
ATOM 811 N N . GLY A 1 104 ? 11.662 -28.749 8.078 1.00 46.28 104 GLY A N 1
ATOM 812 C CA . GLY A 1 104 ? 11.690 -28.859 6.612 1.00 46.28 104 GLY A CA 1
ATOM 813 C C . GLY A 1 104 ? 10.354 -28.649 5.889 1.00 46.28 104 GLY A C 1
ATOM 814 O O . GLY A 1 104 ? 10.353 -28.364 4.693 1.00 46.28 104 GLY A O 1
ATOM 815 N N . HIS A 1 105 ? 9.209 -28.750 6.573 1.00 44.53 105 HIS A N 1
ATOM 816 C CA . HIS A 1 105 ? 7.905 -28.565 5.928 1.00 44.53 105 HIS A CA 1
ATOM 817 C C . HIS A 1 105 ? 7.436 -27.103 5.992 1.00 44.53 105 HIS A C 1
ATOM 819 O O . HIS A 1 105 ? 6.696 -26.690 6.876 1.00 44.53 105 HIS A O 1
ATOM 825 N N . HIS A 1 106 ? 7.894 -26.333 5.001 1.00 44.47 106 HIS A N 1
ATOM 826 C CA . HIS A 1 106 ? 7.248 -25.150 4.420 1.00 44.47 106 HIS A CA 1
ATOM 827 C C . HIS A 1 106 ? 6.591 -24.135 5.375 1.00 44.47 106 HIS A C 1
ATOM 829 O O . HIS A 1 106 ? 5.388 -23.890 5.318 1.00 44.47 106 HIS A O 1
ATOM 835 N N . ALA A 1 107 ? 7.407 -23.388 6.118 1.00 42.19 107 ALA A N 1
ATOM 836 C CA . ALA A 1 107 ? 7.092 -21.986 6.383 1.00 42.19 107 ALA A CA 1
ATOM 837 C C . ALA A 1 107 ? 7.760 -21.140 5.291 1.00 42.19 107 ALA A C 1
ATOM 839 O O . ALA A 1 107 ? 8.908 -20.721 5.417 1.00 42.19 107 ALA A O 1
ATOM 840 N N . HIS A 1 108 ? 7.052 -20.906 4.183 1.00 43.69 108 HIS A N 1
ATOM 841 C CA . HIS A 1 108 ? 7.474 -19.948 3.162 1.00 43.69 108 HIS A CA 1
ATOM 842 C C . HIS A 1 108 ? 7.239 -18.521 3.697 1.00 43.69 108 HIS A C 1
ATOM 844 O O . HIS A 1 108 ? 6.351 -17.802 3.252 1.00 43.69 108 HIS A O 1
ATOM 850 N N . SER A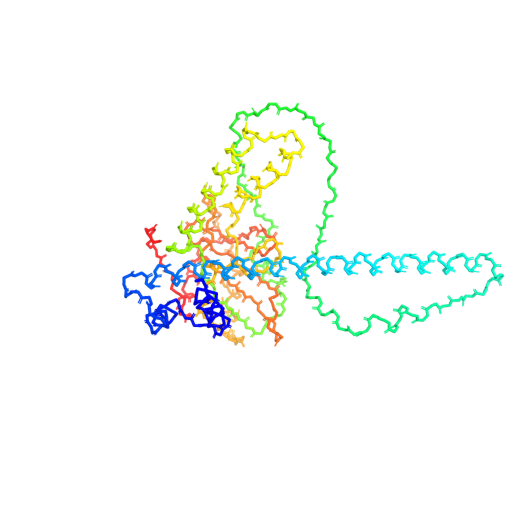 1 109 ? 7.998 -18.109 4.716 1.00 42.00 109 SER A N 1
ATOM 851 C CA . SER A 1 109 ? 8.056 -16.708 5.127 1.00 42.00 109 SER A CA 1
ATOM 852 C C . SER A 1 109 ? 8.852 -15.943 4.073 1.00 42.00 109 SER A C 1
ATOM 854 O O . SER A 1 109 ? 10.059 -16.144 3.940 1.00 42.00 109 SER A O 1
ATOM 856 N N . GLY A 1 110 ? 8.161 -15.111 3.293 1.00 39.81 110 GLY A N 1
ATOM 857 C CA . GLY A 1 110 ? 8.786 -14.167 2.370 1.00 39.81 110 GLY A CA 1
ATOM 858 C C . GLY A 1 110 ? 9.761 -13.215 3.085 1.00 39.81 110 GLY A C 1
ATOM 859 O O . GLY A 1 110 ? 9.684 -13.043 4.305 1.00 39.81 110 GLY A O 1
ATOM 860 N N . PRO A 1 111 ? 10.696 -12.601 2.344 1.00 39.25 111 PRO A N 1
ATOM 861 C CA . PRO A 1 111 ? 11.835 -11.886 2.897 1.00 39.25 111 PRO A CA 1
ATOM 862 C C . PRO A 1 111 ? 11.434 -10.462 3.301 1.00 39.25 111 PRO A C 1
ATOM 864 O O . PRO A 1 111 ? 11.765 -9.501 2.621 1.00 39.25 111 PRO A O 1
ATOM 867 N N . TYR A 1 112 ? 10.734 -10.306 4.420 1.00 46.69 112 TYR A N 1
ATOM 868 C CA . TYR A 1 112 ? 10.679 -9.023 5.124 1.00 46.69 112 TYR A CA 1
ATOM 869 C C . TYR A 1 112 ? 11.211 -9.228 6.539 1.00 46.69 112 TYR A C 1
ATOM 871 O O . TYR A 1 112 ? 10.498 -9.608 7.467 1.00 46.69 112 TYR A O 1
ATOM 879 N N . GLY A 1 113 ? 12.527 -9.044 6.666 1.00 39.03 113 GLY A N 1
ATOM 880 C CA . GLY A 1 113 ? 13.241 -9.065 7.934 1.00 39.03 113 GLY A CA 1
ATOM 881 C C . GLY A 1 113 ? 12.815 -7.882 8.797 1.00 39.03 113 GLY A C 1
ATOM 882 O O . GLY A 1 113 ? 13.044 -6.728 8.447 1.00 39.03 113 GLY A O 1
ATOM 883 N N . ALA A 1 114 ? 12.186 -8.180 9.931 1.00 41.28 114 ALA A N 1
ATOM 884 C CA . ALA A 1 114 ? 11.890 -7.209 10.970 1.00 41.28 114 ALA A CA 1
ATOM 885 C C . ALA A 1 114 ? 13.176 -6.887 11.746 1.00 41.28 114 ALA A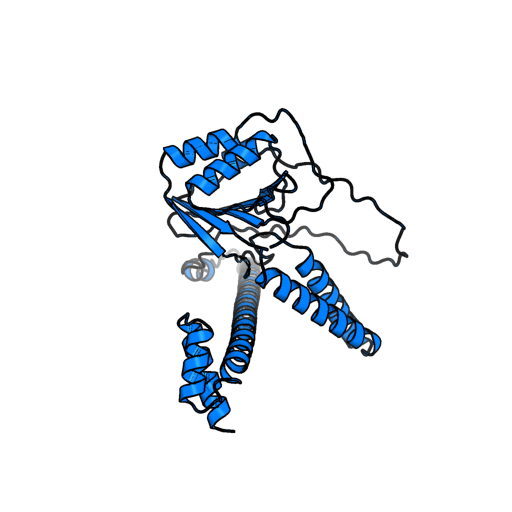 C 1
ATOM 887 O O . ALA A 1 114 ? 13.537 -7.573 12.703 1.00 41.28 114 ALA A O 1
ATOM 888 N N . GLU A 1 115 ? 13.871 -5.833 11.335 1.00 37.25 115 GLU A N 1
ATOM 889 C CA . GLU A 1 115 ? 14.992 -5.258 12.074 1.00 37.25 115 GLU A CA 1
ATOM 890 C C . GLU A 1 115 ? 14.434 -4.420 13.244 1.00 37.25 115 GLU A C 1
ATOM 892 O O . GLU A 1 115 ? 14.151 -3.228 13.131 1.00 37.25 115 GLU A O 1
ATOM 897 N N . ARG A 1 116 ? 14.169 -5.077 14.385 1.00 42.03 116 ARG A N 1
ATOM 898 C CA . ARG A 1 116 ? 13.721 -4.423 15.627 1.00 42.03 116 ARG A CA 1
ATOM 899 C C . ARG A 1 116 ? 14.910 -3.743 16.312 1.00 42.03 116 ARG A C 1
ATOM 901 O O . ARG A 1 116 ? 15.674 -4.378 17.037 1.00 42.03 116 ARG A O 1
ATOM 908 N N . SER A 1 117 ? 15.020 -2.432 16.120 1.00 42.44 117 SER A N 1
ATOM 909 C CA . SER A 1 117 ? 15.890 -1.561 16.912 1.00 42.44 117 SER A CA 1
ATOM 910 C C . SER A 1 117 ? 15.422 -1.537 18.375 1.00 42.44 117 SER A C 1
ATOM 912 O O . SER A 1 117 ? 14.298 -1.135 18.681 1.00 42.44 117 SER A O 1
ATOM 914 N N . ARG A 1 118 ? 16.281 -1.996 19.293 1.00 43.75 118 ARG A N 1
ATOM 915 C CA . ARG A 1 118 ? 16.135 -1.777 20.739 1.00 43.75 118 ARG A CA 1
ATOM 916 C C . ARG A 1 118 ? 16.465 -0.314 21.038 1.00 43.75 118 ARG A C 1
ATOM 918 O O . ARG A 1 118 ? 17.633 0.058 21.031 1.00 43.75 118 ARG A O 1
ATOM 925 N N . GLN A 1 119 ? 15.462 0.491 21.375 1.00 37.88 119 GLN A N 1
ATOM 926 C CA . GLN A 1 119 ? 15.670 1.730 22.125 1.00 37.88 119 GLN A CA 1
ATOM 927 C C . GLN A 1 119 ? 15.006 1.613 23.495 1.00 37.88 119 GLN A C 1
ATOM 929 O O . GLN A 1 119 ? 13.820 1.319 23.622 1.00 37.88 119 GLN A O 1
ATOM 934 N N . HIS A 1 120 ? 15.831 1.796 24.523 1.00 37.50 120 HIS A N 1
ATOM 935 C CA . HIS A 1 120 ? 15.443 1.859 25.921 1.00 37.50 120 HIS A CA 1
ATOM 936 C C . HIS A 1 120 ? 14.468 3.019 26.161 1.00 37.50 120 HIS A C 1
ATOM 938 O O . HIS A 1 120 ? 14.806 4.178 25.932 1.00 37.50 120 HIS A O 1
ATOM 944 N N . HIS A 1 121 ? 13.287 2.712 26.700 1.00 38.28 121 HIS A N 1
ATOM 945 C CA . HIS A 1 121 ? 12.426 3.705 27.330 1.00 38.28 121 HIS A CA 1
ATOM 946 C C . HIS A 1 121 ? 12.953 4.017 28.736 1.00 38.28 121 HIS A C 1
ATOM 948 O O . HIS A 1 121 ? 12.785 3.227 29.661 1.00 38.28 121 HIS A O 1
ATOM 954 N N . GLN A 1 122 ? 13.561 5.192 28.896 1.00 36.19 122 GLN A N 1
ATOM 955 C CA . GLN A 1 122 ? 13.508 5.934 30.153 1.00 36.19 122 GLN A CA 1
ATOM 956 C C . GLN A 1 122 ? 12.398 6.977 30.025 1.00 36.19 122 GLN A C 1
ATOM 958 O O . GLN A 1 122 ? 12.472 7.911 29.230 1.00 36.19 122 GLN A O 1
ATOM 963 N N . SER A 1 123 ? 11.334 6.766 30.787 1.00 41.75 123 SER A N 1
ATOM 964 C CA . SER A 1 123 ? 10.229 7.693 30.983 1.00 41.75 123 SER A CA 1
ATOM 965 C C . SER A 1 123 ? 10.640 8.792 31.962 1.00 41.75 123 SER A C 1
ATOM 967 O O . SER A 1 123 ? 10.910 8.510 33.128 1.00 41.75 123 SER A O 1
ATOM 969 N N . ALA A 1 124 ? 10.627 10.043 31.505 1.00 36.34 124 ALA A N 1
ATOM 970 C CA . ALA A 1 124 ? 10.593 11.216 32.369 1.00 36.34 124 ALA A CA 1
ATOM 971 C C . ALA A 1 124 ? 9.611 12.240 31.788 1.00 36.34 124 ALA A C 1
ATOM 973 O O . ALA A 1 124 ? 9.719 12.644 30.631 1.00 36.34 124 ALA A O 1
ATOM 974 N N . HIS A 1 125 ? 8.643 12.632 32.615 1.00 47.12 125 HIS A N 1
ATOM 975 C CA . HIS A 1 125 ? 7.681 13.699 32.365 1.00 47.12 125 HIS A CA 1
ATOM 976 C C . HIS A 1 125 ? 8.377 14.983 31.887 1.00 47.12 125 HIS A C 1
ATOM 978 O O . HIS A 1 125 ? 9.166 15.570 32.628 1.00 47.12 125 HIS A O 1
ATOM 984 N N . ARG A 1 126 ? 8.038 15.465 30.685 1.00 37.00 126 ARG A N 1
ATOM 985 C CA . ARG A 1 126 ? 8.267 16.857 30.279 1.00 37.00 126 ARG A CA 1
ATOM 986 C C . ARG A 1 126 ? 7.069 17.388 29.505 1.00 37.00 126 ARG A C 1
ATOM 988 O O . ARG A 1 126 ? 6.545 16.724 28.616 1.00 37.00 126 ARG A O 1
ATOM 995 N N . ALA A 1 127 ? 6.654 18.588 29.898 1.00 42.25 127 ALA A N 1
ATOM 996 C CA . ALA A 1 127 ? 5.657 19.406 29.229 1.00 42.25 127 ALA A CA 1
ATOM 997 C C . ALA A 1 127 ? 5.994 19.594 27.739 1.00 42.25 127 ALA A C 1
ATOM 999 O O . ALA A 1 127 ? 7.167 19.667 27.365 1.00 42.25 127 ALA A O 1
ATOM 1000 N N . ALA A 1 128 ? 4.955 19.665 26.905 1.00 36.25 128 ALA A N 1
ATOM 1001 C CA . ALA A 1 128 ? 5.071 19.819 25.460 1.00 36.25 128 ALA A CA 1
ATOM 1002 C C . ALA A 1 128 ? 5.807 21.129 25.095 1.00 36.25 128 ALA A C 1
ATOM 1004 O O . ALA A 1 128 ? 5.371 22.200 25.528 1.00 36.25 128 ALA A O 1
ATOM 1005 N N . PRO A 1 129 ? 6.904 21.083 24.312 1.00 41.22 129 PRO A N 1
ATOM 1006 C CA . PRO A 1 129 ? 7.563 22.287 23.829 1.00 41.22 129 PRO A CA 1
ATOM 1007 C C . PRO A 1 129 ? 6.788 22.891 22.642 1.00 41.22 129 PRO A C 1
ATOM 1009 O O . PRO A 1 129 ? 6.129 22.164 21.892 1.00 41.22 129 PRO A O 1
ATOM 1012 N N . PRO A 1 130 ? 6.869 24.216 22.436 1.00 45.28 130 PRO A N 1
ATOM 1013 C CA . PRO A 1 130 ? 6.171 24.886 21.351 1.00 45.28 130 PRO A CA 1
ATOM 1014 C C . PRO A 1 130 ? 6.859 24.613 20.004 1.00 45.28 130 PRO A C 1
ATOM 1016 O O . PRO A 1 130 ? 8.069 24.763 19.864 1.00 45.28 130 PRO A O 1
ATOM 1019 N N . GLY A 1 131 ? 6.059 24.243 18.999 1.00 47.69 131 GLY A N 1
ATOM 1020 C CA . GLY A 1 131 ? 6.341 24.483 17.580 1.00 47.69 131 GLY A CA 1
ATOM 1021 C C . GLY A 1 131 ? 7.672 23.968 17.023 1.00 47.69 131 GLY A C 1
ATOM 1022 O O . GLY A 1 131 ? 8.411 24.735 16.406 1.00 47.69 131 GLY A O 1
ATOM 1023 N N . HIS A 1 132 ? 7.972 22.673 17.153 1.00 42.59 132 HIS A N 1
ATOM 1024 C CA . HIS A 1 132 ? 9.043 22.072 16.354 1.00 42.59 132 HIS A CA 1
ATOM 1025 C C . HIS A 1 132 ? 8.638 22.035 14.872 1.00 42.59 132 HIS A C 1
ATOM 1027 O O . HIS A 1 132 ? 7.870 21.172 14.446 1.00 42.59 132 HIS A O 1
ATOM 1033 N N . ARG A 1 133 ? 9.195 22.949 14.065 1.00 45.47 133 ARG A N 1
ATOM 1034 C CA . ARG A 1 133 ? 9.274 22.773 12.608 1.00 45.47 133 ARG A CA 1
ATOM 1035 C C . ARG A 1 133 ? 10.032 21.467 12.354 1.00 45.47 133 ARG A C 1
ATOM 1037 O O . ARG A 1 133 ? 11.243 21.413 12.565 1.00 45.47 133 ARG A O 1
ATOM 1044 N N . ARG A 1 134 ? 9.323 20.398 11.977 1.00 54.53 134 ARG A N 1
ATOM 1045 C CA . ARG A 1 134 ? 9.943 19.122 11.593 1.00 54.53 134 ARG A CA 1
ATOM 1046 C C . ARG A 1 134 ? 10.814 19.403 10.367 1.00 54.53 134 ARG A C 1
ATOM 1048 O O . ARG A 1 134 ? 10.289 19.773 9.322 1.00 54.53 134 ARG A O 1
ATOM 1055 N N . ALA A 1 135 ? 12.135 19.311 10.522 1.00 59.22 135 ALA A N 1
ATOM 1056 C CA . ALA A 1 135 ? 13.062 19.441 9.405 1.00 59.22 135 ALA A CA 1
ATOM 1057 C C . ALA A 1 135 ? 12.687 18.411 8.331 1.00 59.22 135 ALA A C 1
ATOM 1059 O O . ALA A 1 135 ? 12.409 17.257 8.672 1.00 59.22 135 ALA A O 1
ATOM 1060 N N . CYS A 1 136 ? 12.654 18.827 7.060 1.00 57.22 136 CYS A N 1
ATOM 1061 C CA . CYS A 1 136 ? 12.388 17.909 5.958 1.00 57.22 136 CYS A CA 1
ATOM 1062 C C . CYS A 1 136 ? 13.360 16.720 6.050 1.00 57.22 136 CYS A C 1
ATOM 1064 O O . CYS A 1 136 ? 14.569 16.939 6.200 1.00 57.22 136 CYS A O 1
ATOM 1066 N N . PRO A 1 137 ? 12.862 15.474 6.006 1.00 65.94 137 PRO A N 1
ATOM 1067 C CA . PRO A 1 137 ? 13.719 14.302 6.075 1.00 65.94 137 PRO A CA 1
ATOM 1068 C C . PRO A 1 137 ? 14.701 14.335 4.900 1.00 65.94 137 PRO A C 1
ATOM 1070 O O . PRO A 1 137 ? 14.293 14.450 3.746 1.00 65.94 137 PRO A O 1
ATOM 1073 N N . ARG A 1 138 ? 16.006 14.267 5.192 1.00 66.75 138 ARG A N 1
ATOM 1074 C CA . ARG A 1 138 ? 17.030 14.141 4.147 1.00 66.75 138 ARG A CA 1
ATOM 1075 C C . ARG A 1 138 ? 16.812 12.825 3.387 1.00 66.75 138 ARG A C 1
ATOM 1077 O O . ARG A 1 138 ? 16.577 11.806 4.047 1.00 66.75 138 ARG A O 1
ATOM 1084 N N . PRO A 1 139 ? 16.894 12.821 2.044 1.00 68.00 139 PRO A N 1
ATOM 1085 C CA . PRO A 1 139 ? 16.841 11.584 1.277 1.00 68.00 139 PRO A CA 1
ATOM 1086 C C . PRO A 1 139 ? 17.977 10.661 1.724 1.00 68.00 139 PRO A C 1
ATOM 1088 O O . PRO A 1 139 ? 19.101 11.099 1.971 1.00 68.00 139 PRO A O 1
ATOM 1091 N N . ALA A 1 140 ? 17.650 9.384 1.908 1.00 82.38 140 ALA A N 1
ATOM 1092 C CA . ALA A 1 140 ? 18.577 8.397 2.461 1.00 82.38 140 ALA A CA 1
ATOM 1093 C C . ALA A 1 140 ? 19.243 7.536 1.376 1.00 82.38 140 ALA A C 1
ATOM 1095 O O . ALA A 1 140 ? 20.138 6.755 1.697 1.00 82.38 140 ALA A O 1
ATOM 1096 N N . MET A 1 141 ? 18.763 7.627 0.132 1.00 93.19 141 MET A N 1
ATOM 1097 C CA . MET A 1 141 ? 19.294 6.930 -1.038 1.00 93.19 141 MET A CA 1
ATOM 1098 C C . MET A 1 141 ? 18.779 7.576 -2.331 1.00 93.19 141 MET A C 1
ATOM 1100 O O . MET A 1 141 ? 17.690 8.159 -2.350 1.00 93.19 141 MET A O 1
ATOM 1104 N N . THR A 1 142 ? 19.528 7.440 -3.422 1.00 94.88 142 THR A N 1
ATOM 1105 C CA . THR A 1 142 ? 19.069 7.890 -4.745 1.00 94.88 142 THR A CA 1
ATOM 1106 C C . THR A 1 142 ? 18.145 6.855 -5.390 1.00 94.88 142 THR A C 1
ATOM 1108 O O . THR A 1 142 ? 18.165 5.666 -5.057 1.00 94.88 142 THR A O 1
ATOM 1111 N N . SER A 1 143 ? 17.321 7.288 -6.339 1.00 96.00 143 SER A N 1
ATOM 1112 C CA . SER A 1 143 ? 16.525 6.381 -7.181 1.00 96.00 143 SER A CA 1
ATOM 1113 C C . SER A 1 143 ? 17.381 5.406 -7.996 1.00 96.00 143 SER A C 1
ATOM 1115 O O . SER A 1 143 ? 17.015 4.236 -8.125 1.00 96.00 143 SER A O 1
ATOM 1117 N N . ALA A 1 144 ? 18.560 5.838 -8.454 1.00 97.00 144 ALA A N 1
ATOM 1118 C CA . ALA A 1 144 ? 19.503 4.983 -9.167 1.00 97.00 144 ALA A CA 1
ATOM 1119 C C . ALA A 1 144 ? 20.033 3.853 -8.269 1.00 97.00 144 ALA A C 1
ATOM 1121 O O . ALA A 1 144 ? 20.050 2.688 -8.670 1.00 97.00 144 ALA A O 1
ATOM 1122 N N . GLU A 1 145 ? 20.406 4.176 -7.027 1.00 96.75 145 GLU A N 1
ATOM 1123 C CA . GLU A 1 145 ? 20.804 3.179 -6.027 1.00 96.75 145 GLU A CA 1
ATOM 1124 C C . GLU A 1 145 ? 19.662 2.220 -5.684 1.00 96.75 145 GLU A C 1
ATOM 1126 O O . GLU A 1 145 ? 19.900 1.029 -5.481 1.00 96.75 145 GLU A O 1
ATOM 1131 N N . TYR A 1 146 ? 18.426 2.724 -5.601 1.00 97.44 146 TYR A N 1
ATOM 1132 C CA . TYR A 1 146 ? 17.243 1.887 -5.400 1.00 97.44 146 TYR A CA 1
ATOM 1133 C C . TYR A 1 146 ? 17.083 0.884 -6.542 1.00 97.44 146 TYR A C 1
ATOM 1135 O O . TYR A 1 146 ? 16.952 -0.309 -6.278 1.00 97.44 146 TYR A O 1
ATOM 1143 N N . TRP A 1 147 ? 17.162 1.346 -7.792 1.00 97.94 147 TRP A N 1
ATOM 1144 C CA . TRP A 1 147 ? 17.029 0.494 -8.970 1.00 97.94 147 TRP A CA 1
ATOM 1145 C C . TRP A 1 147 ? 18.106 -0.595 -9.029 1.00 97.94 147 TRP A C 1
ATOM 1147 O O . TRP A 1 147 ? 17.794 -1.758 -9.260 1.00 97.94 147 TRP A O 1
ATOM 1157 N N . GLN A 1 148 ? 19.364 -0.251 -8.740 1.00 97.56 148 GLN A N 1
ATOM 1158 C CA . GLN A 1 148 ? 20.470 -1.218 -8.707 1.00 97.56 148 GLN A CA 1
ATOM 1159 C C . GLN A 1 148 ? 20.309 -2.289 -7.618 1.00 97.56 148 GLN A C 1
ATOM 1161 O O . GLN A 1 148 ? 20.805 -3.403 -7.773 1.00 97.56 148 GLN A O 1
ATOM 1166 N N . LYS A 1 149 ? 19.637 -1.956 -6.510 1.00 97.19 149 LYS A N 1
ATOM 1167 C CA . LYS A 1 149 ? 19.374 -2.871 -5.387 1.00 97.19 149 LYS A CA 1
ATOM 1168 C C . LYS A 1 149 ? 18.031 -3.592 -5.499 1.00 97.19 149 LYS A C 1
ATOM 1170 O O . LYS A 1 149 ? 17.717 -4.403 -4.627 1.00 97.19 149 LYS A O 1
ATOM 1175 N N . LEU A 1 150 ? 17.227 -3.284 -6.516 1.00 97.44 150 LEU A N 1
ATOM 1176 C CA . LEU A 1 150 ? 15.915 -3.883 -6.701 1.00 97.44 150 LEU A CA 1
ATOM 1177 C C . LEU A 1 150 ? 16.083 -5.388 -6.970 1.00 97.44 150 LEU A C 1
ATOM 1179 O O . LEU A 1 150 ? 16.787 -5.760 -7.912 1.00 97.44 150 LEU A O 1
ATOM 1183 N N . PRO A 1 151 ? 15.459 -6.272 -6.168 1.00 97.12 151 PRO A N 1
ATOM 1184 C CA . PRO A 1 151 ? 15.503 -7.700 -6.443 1.00 97.12 151 PRO A CA 1
ATOM 1185 C C . PRO A 1 151 ? 14.898 -8.024 -7.817 1.00 97.12 151 PRO A C 1
ATOM 1187 O O . PRO A 1 151 ? 14.039 -7.278 -8.300 1.00 97.12 151 PRO A O 1
ATOM 1190 N N . PRO A 1 152 ? 15.282 -9.153 -8.439 1.00 96.88 152 PRO A N 1
ATOM 1191 C CA . PRO A 1 152 ? 14.633 -9.619 -9.656 1.00 96.88 152 PRO A CA 1
ATOM 1192 C C . PRO A 1 152 ? 13.114 -9.720 -9.470 1.00 96.88 152 PRO A C 1
ATOM 1194 O O . PRO A 1 152 ? 12.635 -10.232 -8.459 1.00 96.88 152 PRO A O 1
ATOM 1197 N N . PHE A 1 153 ? 12.369 -9.247 -10.463 1.00 98.06 153 PHE A N 1
ATOM 1198 C CA . PHE A 1 153 ? 10.910 -9.291 -10.502 1.00 98.06 153 PHE A CA 1
ATOM 1199 C C . PHE A 1 153 ? 10.448 -9.856 -11.849 1.00 98.06 153 PHE A C 1
ATOM 1201 O O . PHE A 1 153 ? 11.178 -9.783 -12.836 1.00 98.06 153 PHE A O 1
ATOM 1208 N N . GLU A 1 154 ? 9.244 -10.414 -11.882 1.00 98.44 154 GLU A N 1
ATOM 1209 C CA . GLU A 1 154 ? 8.611 -11.027 -13.053 1.00 98.44 154 GLU A CA 1
ATOM 1210 C C . GLU A 1 154 ? 7.519 -10.141 -13.647 1.00 98.44 154 GLU A C 1
ATOM 1212 O O . GLU A 1 154 ? 7.305 -10.131 -14.854 1.00 98.44 154 GLU A O 1
ATOM 1217 N N . TYR A 1 155 ? 6.829 -9.360 -12.821 1.00 98.31 155 TYR A N 1
ATOM 1218 C CA . TYR A 1 155 ? 5.837 -8.405 -13.294 1.00 98.31 155 TYR A CA 1
ATOM 1219 C C . TYR A 1 155 ? 5.710 -7.226 -12.337 1.00 98.31 155 TYR A C 1
ATOM 1221 O O . TYR A 1 155 ? 6.183 -7.254 -11.196 1.00 98.31 155 TYR A O 1
ATOM 1229 N N . VAL A 1 156 ? 5.084 -6.167 -12.836 1.00 98.38 156 VAL A N 1
ATOM 1230 C CA . VAL A 1 156 ? 4.793 -4.956 -12.077 1.00 98.38 156 VAL A CA 1
ATOM 1231 C C . VAL A 1 156 ? 3.292 -4.738 -12.068 1.00 98.38 156 VAL A C 1
ATOM 1233 O O . VAL A 1 156 ? 2.643 -4.830 -13.110 1.00 98.38 156 VAL A O 1
ATOM 1236 N N . THR A 1 157 ? 2.757 -4.420 -10.895 1.00 98.56 157 THR A N 1
ATOM 1237 C CA . THR A 1 157 ? 1.364 -4.011 -10.719 1.00 98.56 157 THR A CA 1
ATOM 1238 C C . THR A 1 157 ? 1.328 -2.552 -10.292 1.00 98.56 157 THR A C 1
ATOM 1240 O O . THR A 1 157 ? 2.044 -2.146 -9.375 1.00 98.56 157 THR A O 1
ATOM 1243 N N . THR A 1 158 ? 0.500 -1.754 -10.953 1.00 98.44 158 THR A N 1
ATOM 1244 C CA . THR A 1 158 ? 0.243 -0.364 -10.572 1.00 98.44 158 THR A CA 1
ATOM 1245 C C . THR A 1 158 ? -0.973 -0.311 -9.652 1.00 98.44 158 THR A C 1
ATOM 1247 O O . THR A 1 158 ? -1.974 -0.980 -9.908 1.00 98.44 158 THR A O 1
ATOM 1250 N N . TYR A 1 159 ? -0.893 0.473 -8.580 1.00 97.88 159 TYR A N 1
ATOM 1251 C CA . TYR A 1 159 ? -1.975 0.635 -7.608 1.00 97.88 159 TYR A CA 1
ATOM 1252 C C . TYR A 1 159 ? -2.345 2.096 -7.461 1.00 97.88 159 TYR A C 1
ATOM 1254 O O . TYR A 1 159 ? -1.459 2.945 -7.385 1.00 97.88 159 TYR A O 1
ATOM 1262 N N . SER A 1 160 ? -3.645 2.363 -7.403 1.00 95.44 160 SER A N 1
ATOM 1263 C CA . SER A 1 160 ? -4.191 3.657 -7.011 1.00 95.44 160 SER A CA 1
ATOM 1264 C C . SER A 1 160 ? -4.813 3.517 -5.629 1.00 95.44 160 SER A C 1
ATOM 1266 O O . SER A 1 160 ? -5.491 2.528 -5.356 1.00 95.44 160 SER A O 1
ATOM 1268 N N . PHE A 1 161 ? -4.544 4.447 -4.723 1.00 93.88 161 PHE A N 1
ATOM 1269 C CA . PHE A 1 161 ? -4.990 4.355 -3.335 1.00 93.88 161 PHE A CA 1
ATOM 1270 C C . PHE A 1 161 ? -5.126 5.745 -2.714 1.00 93.88 161 PHE A C 1
ATOM 1272 O O . PHE A 1 161 ? -4.643 6.724 -3.271 1.00 93.88 161 PHE A O 1
ATOM 1279 N N . ASN A 1 162 ? -5.818 5.865 -1.579 1.00 90.94 162 ASN A N 1
ATOM 1280 C CA . ASN A 1 162 ? -6.047 7.157 -0.911 1.00 90.94 162 ASN A CA 1
ATOM 1281 C C . ASN A 1 162 ? -6.668 8.224 -1.837 1.00 90.94 162 ASN A C 1
ATOM 1283 O O . ASN A 1 162 ? -6.221 9.372 -1.892 1.00 90.94 162 ASN A O 1
ATOM 1287 N N . ARG A 1 163 ? -7.695 7.837 -2.595 1.00 88.19 163 ARG A N 1
ATOM 1288 C CA . ARG A 1 163 ? -8.487 8.723 -3.459 1.00 88.19 163 ARG A CA 1
ATOM 1289 C C . ARG A 1 163 ? -9.978 8.506 -3.200 1.00 88.19 163 ARG A C 1
ATOM 1291 O O . ARG A 1 163 ? -10.368 7.424 -2.751 1.00 88.19 163 ARG A O 1
ATOM 1298 N N . GLY A 1 164 ? -10.791 9.508 -3.523 1.00 87.19 164 GLY A N 1
ATOM 1299 C CA . GLY A 1 164 ? -12.239 9.366 -3.603 1.00 87.19 164 GLY A CA 1
ATOM 1300 C C . GLY A 1 164 ? -12.954 9.181 -2.265 1.00 87.19 164 GLY A C 1
ATOM 1301 O O . GLY A 1 164 ? -12.395 9.307 -1.169 1.00 87.19 164 GLY A O 1
ATOM 1302 N N . SER A 1 165 ? -14.232 8.818 -2.377 1.00 86.69 165 SER A N 1
ATOM 1303 C CA . SER A 1 165 ? -15.146 8.636 -1.246 1.00 86.69 165 SER A CA 1
ATOM 1304 C C . SER A 1 165 ? -14.677 7.581 -0.246 1.00 86.69 165 SER A C 1
ATOM 1306 O O . SER A 1 165 ? -14.883 7.768 0.948 1.00 86.69 165 SER A O 1
ATOM 1308 N N . ALA A 1 166 ? -13.997 6.519 -0.688 1.00 85.12 166 ALA A N 1
ATOM 1309 C CA . ALA A 1 166 ? -13.502 5.467 0.201 1.00 85.12 166 ALA A CA 1
ATOM 1310 C C . ALA A 1 166 ? -12.493 6.003 1.233 1.00 85.12 166 ALA A C 1
ATOM 1312 O O . ALA A 1 166 ? -12.591 5.687 2.420 1.00 85.12 166 ALA A O 1
ATOM 1313 N N . LEU A 1 167 ? -11.560 6.869 0.809 1.00 87.62 167 LEU A N 1
ATOM 1314 C CA . LEU A 1 167 ? -10.649 7.540 1.739 1.00 87.62 167 LEU A CA 1
ATOM 1315 C C . LEU A 1 167 ? -11.427 8.460 2.685 1.00 87.62 167 LEU A C 1
ATOM 1317 O O . LEU A 1 167 ? -11.190 8.436 3.890 1.00 87.62 167 LEU A O 1
ATOM 1321 N N . GLN A 1 168 ? -12.356 9.261 2.157 1.00 88.62 168 GLN A N 1
ATOM 1322 C CA . GLN A 1 168 ? -13.146 10.185 2.975 1.00 88.62 168 GLN A CA 1
ATOM 1323 C C . GLN A 1 168 ? -13.974 9.445 4.035 1.00 88.62 168 GLN A C 1
ATOM 1325 O O . GLN A 1 168 ? -14.037 9.877 5.185 1.00 88.62 168 GLN A O 1
ATOM 1330 N N . GLU A 1 169 ? -14.587 8.321 3.672 1.00 89.06 169 GLU A N 1
ATOM 1331 C CA . GLU A 1 169 ? -15.332 7.458 4.585 1.00 89.06 169 GLU A CA 1
ATOM 1332 C C . GLU A 1 169 ? -14.424 6.877 5.670 1.00 89.06 169 GLU A C 1
ATOM 1334 O O . GLU A 1 169 ? -14.782 6.933 6.847 1.00 89.06 169 GLU A O 1
ATOM 1339 N N . GLN A 1 170 ? -13.229 6.398 5.307 1.00 87.94 170 GLN A N 1
ATOM 1340 C CA . GLN A 1 170 ? -12.252 5.916 6.283 1.00 87.94 170 GLN A CA 1
ATOM 1341 C C . GLN A 1 170 ? -11.790 7.033 7.229 1.00 87.94 170 GLN A C 1
ATOM 1343 O O . GLN A 1 170 ? -11.716 6.813 8.436 1.00 87.94 170 GLN A O 1
ATOM 1348 N N . LEU A 1 171 ? -11.505 8.231 6.714 1.00 88.62 171 LEU A N 1
ATOM 1349 C CA . LEU A 1 171 ? -11.096 9.372 7.535 1.00 88.62 171 LEU A CA 1
ATOM 1350 C C . LEU A 1 171 ? -12.201 9.780 8.515 1.00 88.62 171 LEU A C 1
ATOM 1352 O O . LEU A 1 171 ? -11.921 9.924 9.703 1.00 88.62 171 LEU A O 1
ATOM 1356 N N . ARG A 1 172 ? -13.459 9.870 8.059 1.00 91.50 172 ARG A N 1
ATOM 1357 C CA . ARG A 1 172 ? -14.612 10.148 8.935 1.00 91.50 172 ARG A CA 1
ATOM 1358 C C . ARG A 1 172 ? -14.802 9.060 9.989 1.00 91.50 172 ARG A C 1
ATOM 1360 O O . ARG A 1 172 ? -15.072 9.371 11.145 1.00 91.50 172 ARG A O 1
ATOM 1367 N N . ALA A 1 173 ? -14.662 7.788 9.613 1.00 91.06 173 ALA A N 1
ATOM 1368 C CA . ALA A 1 173 ? -14.767 6.677 10.555 1.00 91.06 173 ALA A CA 1
ATOM 1369 C C . ALA A 1 173 ? -13.654 6.734 11.616 1.00 91.06 173 ALA A C 1
ATOM 1371 O O . ALA A 1 173 ? -13.929 6.576 12.804 1.00 91.06 173 ALA A O 1
ATOM 1372 N N . ASN A 1 174 ? -12.416 7.021 11.207 1.00 91.25 174 ASN A N 1
ATOM 1373 C CA . ASN A 1 174 ? -11.289 7.185 12.122 1.00 91.25 174 ASN A CA 1
ATOM 1374 C C . ASN A 1 174 ? -11.495 8.373 13.065 1.00 91.25 174 ASN A C 1
ATOM 1376 O O . ASN A 1 174 ? -11.277 8.234 14.264 1.00 91.25 174 ASN A O 1
ATOM 1380 N N . GLU A 1 175 ? -11.962 9.511 12.554 1.00 94.38 175 GLU A N 1
ATOM 1381 C CA . GLU A 1 175 ? -12.280 10.691 13.362 1.00 94.38 175 GLU A CA 1
ATOM 1382 C C . GLU A 1 175 ? -13.349 10.376 14.418 1.00 94.38 175 GLU A C 1
ATOM 1384 O O . GLU A 1 175 ? -13.158 10.659 15.599 1.00 94.38 175 GLU A O 1
ATOM 1389 N N . GLN A 1 176 ? -14.428 9.687 14.032 1.00 95.81 176 GLN A N 1
ATOM 1390 C CA . GLN A 1 176 ? -15.462 9.239 14.970 1.00 95.81 176 GLN A CA 1
ATOM 1391 C C . GLN A 1 176 ? -14.903 8.313 16.059 1.00 95.81 176 GLN A C 1
ATOM 1393 O O . GLN A 1 176 ? -15.260 8.452 17.229 1.00 95.81 176 GLN A O 1
ATOM 1398 N N . LEU A 1 177 ? -14.014 7.380 15.700 1.00 95.81 177 LEU A N 1
ATOM 1399 C CA . LEU A 1 1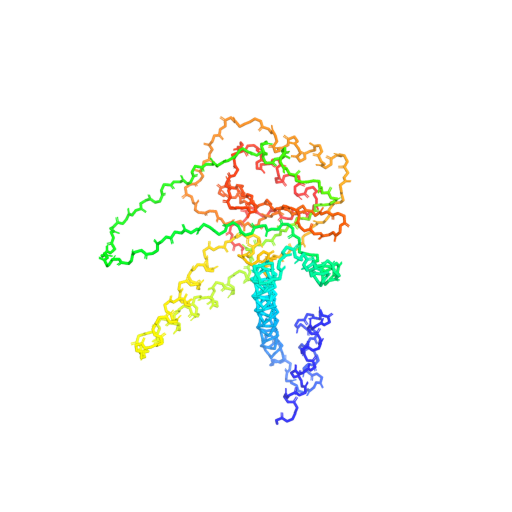77 ? -13.373 6.473 16.657 1.00 95.81 177 LEU A CA 1
ATOM 1400 C C . LEU A 1 177 ? -12.410 7.201 17.596 1.00 95.81 177 LEU A C 1
ATOM 1402 O O . LEU A 1 177 ? -12.352 6.874 18.783 1.00 95.81 177 LEU A O 1
ATOM 1406 N N . ILE A 1 178 ? -11.670 8.184 17.086 1.00 96.06 178 ILE A N 1
ATOM 1407 C CA . ILE A 1 178 ? -10.784 9.045 17.873 1.00 96.06 178 ILE A CA 1
ATOM 1408 C C . ILE A 1 178 ? -11.605 9.815 18.906 1.00 96.06 178 ILE A C 1
ATOM 1410 O O . ILE A 1 178 ? -11.300 9.752 20.098 1.00 96.06 178 ILE A O 1
ATOM 1414 N N . GLU A 1 179 ? -12.679 10.482 18.482 1.00 97.62 179 GLU A N 1
ATOM 1415 C CA . GLU A 1 179 ? -13.532 11.259 19.382 1.00 97.62 179 GLU A CA 1
ATOM 1416 C C . GLU A 1 179 ? -14.241 10.377 20.416 1.00 97.62 179 GLU A C 1
ATOM 1418 O O . GLU A 1 179 ? -14.230 10.695 21.607 1.00 97.62 179 GLU A O 1
ATOM 1423 N N . ALA A 1 180 ? -14.762 9.214 20.014 1.00 97.62 180 ALA A N 1
ATOM 1424 C CA . ALA A 1 180 ? -15.340 8.249 20.950 1.00 97.62 180 ALA A CA 1
ATOM 1425 C C . ALA A 1 180 ? -14.308 7.762 21.985 1.00 97.62 180 ALA A C 1
ATOM 1427 O O . ALA A 1 180 ? -14.603 7.683 23.178 1.00 97.62 180 ALA A O 1
ATOM 1428 N N . THR A 1 181 ? -13.073 7.493 21.549 1.00 97.31 181 THR A N 1
ATOM 1429 C CA . THR A 1 181 ? -11.980 7.047 22.426 1.00 97.31 181 THR A CA 1
ATOM 1430 C C . THR A 1 181 ? -11.569 8.145 23.410 1.00 97.31 181 THR A C 1
ATOM 1432 O O . THR A 1 181 ? -11.340 7.857 24.585 1.00 97.31 181 THR A O 1
ATOM 1435 N N . LYS A 1 182 ? -11.521 9.412 22.974 1.00 98.00 182 LYS A N 1
ATOM 1436 C CA . LYS A 1 182 ? -11.264 10.571 23.848 1.00 98.00 182 LYS A CA 1
ATOM 1437 C C . LYS A 1 182 ? -12.358 10.743 24.905 1.00 98.00 182 LYS A C 1
ATOM 1439 O O . LYS A 1 182 ? -12.043 10.957 26.075 1.00 98.00 182 LYS A O 1
ATOM 1444 N N . GLN A 1 183 ? -13.628 10.615 24.518 1.00 98.00 183 GLN A N 1
ATOM 1445 C CA . GLN A 1 183 ? -14.761 10.683 25.449 1.00 98.00 183 GLN A CA 1
ATOM 1446 C C . GLN A 1 183 ? -14.713 9.553 26.483 1.00 98.00 183 GLN A C 1
ATOM 1448 O O . GLN A 1 183 ? -14.904 9.783 27.679 1.00 98.00 183 GLN A O 1
ATOM 1453 N N . GLU A 1 184 ? -14.405 8.333 26.042 1.00 98.00 184 GLU A N 1
ATOM 1454 C CA . GLU A 1 184 ? -14.255 7.194 26.940 1.00 98.00 184 GLU A CA 1
ATOM 1455 C C . GLU A 1 184 ? -13.097 7.411 27.919 1.00 98.00 184 GLU A C 1
ATOM 1457 O O . GLU A 1 184 ? -13.252 7.224 29.126 1.00 98.00 184 GLU A O 1
ATOM 1462 N N . LEU A 1 185 ? -11.951 7.878 27.422 1.00 98.19 185 LEU A N 1
ATOM 1463 C CA . LEU A 1 185 ? -10.768 8.158 28.227 1.00 98.19 185 LEU A CA 1
ATOM 1464 C C . LEU A 1 185 ? -11.053 9.171 29.348 1.00 98.19 185 LEU A C 1
ATOM 1466 O O . LEU A 1 185 ? -10.561 8.986 30.463 1.00 98.19 185 LEU A O 1
ATOM 1470 N N . ALA A 1 186 ? -11.887 10.184 29.087 1.00 98.06 186 ALA A N 1
ATOM 1471 C CA . ALA A 1 186 ? -12.273 11.198 30.071 1.00 98.06 186 ALA A CA 1
ATOM 1472 C C . ALA A 1 186 ? -13.048 10.632 31.277 1.00 98.06 186 ALA A C 1
ATOM 1474 O O . ALA A 1 186 ? -13.032 11.228 32.352 1.00 98.06 186 ALA A O 1
ATOM 1475 N N . THR A 1 187 ? -13.709 9.480 31.121 1.00 98.00 187 THR A N 1
ATOM 1476 C CA . THR A 1 187 ? -14.510 8.832 32.180 1.00 98.00 187 THR A CA 1
ATOM 1477 C C . THR A 1 187 ? -13.934 7.489 32.643 1.00 98.00 187 THR A C 1
ATOM 1479 O O . THR A 1 187 ? -14.421 6.886 33.604 1.00 98.00 187 THR A O 1
ATOM 1482 N N . ALA A 1 188 ? -12.883 7.000 31.980 1.00 97.25 188 ALA A N 1
ATOM 1483 C CA . ALA A 1 188 ? -12.310 5.686 32.217 1.00 97.25 188 ALA A CA 1
ATOM 1484 C C . ALA A 1 188 ? -11.609 5.583 33.580 1.00 97.25 188 ALA A C 1
ATOM 1486 O O . ALA A 1 188 ? -10.857 6.462 34.002 1.00 97.25 188 ALA A O 1
ATOM 1487 N N . ARG A 1 189 ? -11.776 4.430 34.242 1.00 98.00 189 ARG A N 1
ATOM 1488 C CA . ARG A 1 189 ? -10.988 4.066 35.432 1.00 98.00 189 ARG A CA 1
ATOM 1489 C C . ARG A 1 189 ? -9.500 3.969 35.076 1.00 98.00 189 ARG A C 1
ATOM 1491 O O . ARG A 1 189 ? -9.163 3.503 33.988 1.00 98.00 189 ARG A O 1
ATOM 1498 N N . TYR A 1 190 ? -8.627 4.286 36.035 1.00 97.12 190 TYR A N 1
ATOM 1499 C CA . TYR A 1 190 ? -7.163 4.306 35.876 1.00 97.12 190 TYR A CA 1
ATOM 1500 C C . TYR A 1 190 ? -6.594 3.091 35.118 1.00 97.12 190 TYR A C 1
ATOM 1502 O O . TYR A 1 190 ? -5.852 3.249 34.153 1.00 97.12 190 TYR A O 1
ATOM 1510 N N . MET A 1 191 ? -7.029 1.873 35.467 1.00 96.00 191 MET A N 1
ATOM 1511 C CA . MET A 1 191 ? -6.545 0.634 34.835 1.00 96.00 191 MET A CA 1
ATOM 1512 C C . MET A 1 191 ? -6.820 0.541 33.322 1.00 96.00 191 MET A C 1
ATOM 1514 O O . MET A 1 191 ? -6.111 -0.175 32.620 1.00 96.00 191 MET A O 1
ATOM 1518 N N . ARG A 1 192 ? -7.837 1.244 32.802 1.00 96.56 192 ARG A N 1
ATOM 1519 C CA . ARG A 1 192 ? -8.220 1.227 31.378 1.00 96.56 192 ARG A CA 1
ATOM 1520 C C . ARG A 1 192 ? -7.559 2.350 30.571 1.00 96.56 192 ARG A C 1
ATOM 1522 O O . ARG A 1 192 ? -7.391 2.202 29.362 1.00 96.56 192 ARG A O 1
ATOM 1529 N N . GLN A 1 193 ? -7.121 3.431 31.220 1.00 97.31 193 GLN A N 1
ATOM 1530 C CA . GLN A 1 193 ? -6.567 4.612 30.545 1.00 97.31 193 GLN A CA 1
ATOM 1531 C C . GLN A 1 193 ? -5.340 4.282 29.687 1.00 97.31 193 GLN A C 1
ATOM 1533 O O . GLN A 1 193 ? -5.246 4.734 28.551 1.00 97.31 193 GLN A O 1
ATOM 1538 N N . ALA A 1 194 ? -4.431 3.430 30.172 1.00 96.62 194 ALA A N 1
ATOM 1539 C CA . ALA A 1 194 ? -3.235 3.047 29.416 1.00 96.62 194 ALA A CA 1
ATOM 1540 C C . ALA A 1 194 ? -3.551 2.283 28.113 1.00 96.62 194 ALA A C 1
ATOM 1542 O O . ALA A 1 194 ? -2.815 2.390 27.132 1.00 96.62 194 ALA A O 1
ATOM 1543 N N . ALA A 1 195 ? -4.632 1.496 28.081 1.00 96.12 195 ALA A N 1
ATOM 1544 C CA . ALA A 1 195 ? -5.073 0.824 26.860 1.00 96.12 195 ALA A CA 1
ATOM 1545 C C . ALA A 1 195 ? -5.694 1.822 25.873 1.00 96.12 195 ALA A C 1
ATOM 1547 O O . ALA A 1 195 ? -5.338 1.807 24.699 1.00 96.12 195 ALA A O 1
ATOM 1548 N N . LEU A 1 196 ? -6.539 2.733 26.364 1.00 97.06 196 LEU A N 1
ATOM 1549 C CA . LEU A 1 196 ? -7.182 3.761 25.542 1.00 97.06 196 LEU A CA 1
ATOM 1550 C C . LEU A 1 196 ? -6.187 4.773 24.971 1.00 97.06 196 LEU A C 1
ATOM 1552 O O . LEU A 1 196 ? -6.305 5.138 23.811 1.00 97.06 196 LEU A O 1
ATOM 1556 N N . HIS A 1 197 ? -5.168 5.179 25.731 1.00 97.50 197 HIS A N 1
ATOM 1557 C CA . HIS A 1 197 ? -4.096 6.028 25.207 1.00 97.50 197 HIS A CA 1
ATOM 1558 C C . HIS A 1 197 ? -3.318 5.353 24.074 1.00 97.50 197 HIS A C 1
ATOM 1560 O O . HIS A 1 197 ? -2.991 6.012 23.091 1.00 97.50 197 HIS A O 1
ATOM 1566 N N . ARG A 1 198 ? -3.039 4.045 24.188 1.00 94.00 198 ARG A N 1
ATOM 1567 C CA . ARG A 1 198 ? -2.408 3.285 23.097 1.00 94.00 198 ARG A CA 1
ATOM 1568 C C . ARG A 1 198 ? -3.312 3.224 21.873 1.00 94.00 198 ARG A C 1
ATOM 1570 O O . ARG A 1 198 ? -2.851 3.535 20.785 1.00 94.00 198 ARG A O 1
ATOM 1577 N N . GLN A 1 199 ? -4.590 2.906 22.063 1.00 94.75 199 GLN A N 1
ATOM 1578 C CA . GLN A 1 199 ? -5.571 2.880 20.980 1.00 94.75 199 GLN A CA 1
ATOM 1579 C C . GLN A 1 199 ? -5.708 4.247 20.296 1.00 94.75 199 GLN A C 1
ATOM 1581 O O . GLN A 1 199 ? -5.741 4.317 19.074 1.00 94.75 199 GLN A O 1
ATOM 1586 N N . LEU A 1 200 ? -5.757 5.336 21.067 1.00 96.06 200 LEU A N 1
ATOM 1587 C CA . LEU A 1 200 ? -5.827 6.691 20.529 1.00 96.06 200 LEU A CA 1
ATOM 1588 C C . LEU A 1 200 ? -4.585 7.015 19.691 1.00 96.06 200 LEU A C 1
ATOM 1590 O O . LEU A 1 200 ? -4.727 7.460 18.559 1.00 96.06 200 LEU A O 1
ATOM 1594 N N . ALA A 1 201 ? -3.388 6.713 20.202 1.00 91.50 201 ALA A N 1
ATOM 1595 C CA . ALA A 1 201 ? -2.147 6.903 19.457 1.00 91.50 201 ALA A CA 1
ATOM 1596 C C . ALA A 1 201 ? -2.101 6.054 18.173 1.00 91.50 201 ALA A C 1
ATOM 1598 O O . ALA A 1 201 ? -1.630 6.532 17.145 1.00 91.50 201 ALA A O 1
ATOM 1599 N N . GLU A 1 202 ? -2.606 4.817 18.206 1.00 88.69 202 GLU A N 1
ATOM 1600 C CA . GLU A 1 202 ? -2.726 3.955 17.023 1.00 88.69 202 GLU A CA 1
ATOM 1601 C C . GLU A 1 202 ? -3.696 4.542 15.986 1.00 88.69 202 GLU A C 1
ATOM 1603 O O . GLU A 1 202 ? -3.372 4.567 14.801 1.00 88.69 202 GLU A O 1
ATOM 1608 N N . LEU A 1 203 ? -4.855 5.059 16.413 1.00 89.94 203 LEU A N 1
ATOM 1609 C CA . LEU A 1 203 ? -5.840 5.690 15.526 1.00 89.94 203 LEU A CA 1
ATOM 1610 C C . LEU A 1 203 ? -5.311 6.991 14.907 1.00 89.94 203 LEU A C 1
ATOM 1612 O O . LEU A 1 203 ? -5.460 7.210 13.704 1.00 89.94 203 LEU A O 1
ATOM 1616 N N . GLU A 1 204 ? -4.657 7.833 15.708 1.00 89.44 204 GLU A N 1
ATOM 1617 C CA . GLU A 1 204 ? -4.021 9.069 15.241 1.00 89.44 204 GLU A CA 1
ATOM 1618 C C . GLU A 1 204 ? -2.892 8.762 14.243 1.00 89.44 204 GLU A C 1
ATOM 1620 O O . GLU A 1 204 ? -2.784 9.414 13.206 1.00 89.44 204 GLU A O 1
ATOM 1625 N N . GLN A 1 205 ? -2.105 7.707 14.486 1.00 83.69 205 GLN A N 1
ATOM 1626 C CA . GLN A 1 205 ? -1.093 7.234 13.537 1.00 83.69 205 GLN A CA 1
ATOM 1627 C C . GLN A 1 205 ? -1.699 6.606 12.273 1.00 83.69 205 GLN A C 1
ATOM 1629 O O . GLN A 1 205 ? -1.141 6.758 11.188 1.00 83.69 205 GLN A O 1
ATOM 1634 N N . ALA A 1 206 ? -2.837 5.920 12.367 1.00 81.12 206 ALA A N 1
ATOM 1635 C CA . ALA A 1 206 ? -3.496 5.318 11.209 1.00 81.12 206 ALA A CA 1
ATOM 1636 C C . ALA A 1 206 ? -4.003 6.374 10.212 1.00 81.12 206 ALA A C 1
ATOM 1638 O O . ALA A 1 206 ? -3.990 6.128 9.009 1.00 81.12 206 ALA A O 1
ATOM 1639 N N . GLY A 1 207 ? -4.392 7.564 10.685 1.00 74.38 207 GLY A N 1
ATOM 1640 C CA . GLY A 1 207 ? -4.678 8.713 9.813 1.00 74.38 207 GLY A CA 1
ATOM 1641 C C . GLY A 1 207 ? -3.426 9.325 9.169 1.00 74.38 207 GLY A C 1
ATOM 1642 O O . GLY A 1 207 ? -3.516 10.048 8.180 1.00 74.38 207 GLY A O 1
ATOM 1643 N N . GLU A 1 208 ? -2.249 9.025 9.716 1.00 71.56 208 GLU A N 1
ATOM 1644 C CA . GLU A 1 208 ? -0.962 9.597 9.333 1.00 71.56 208 GLU A CA 1
ATOM 1645 C C . GLU A 1 208 ? -0.161 8.738 8.332 1.00 71.56 208 GLU A C 1
ATOM 1647 O O . GLU A 1 208 ? 0.700 9.274 7.621 1.00 71.56 208 GLU A O 1
ATOM 1652 N N . TYR A 1 209 ? -0.402 7.423 8.282 1.00 62.69 209 TYR A N 1
ATOM 1653 C CA . TYR A 1 209 ? 0.316 6.484 7.414 1.00 62.69 209 TYR A CA 1
ATOM 1654 C C . TYR A 1 209 ? -0.453 6.206 6.122 1.00 62.69 209 TYR A C 1
ATOM 1656 O O . TYR A 1 209 ? -1.427 5.464 6.092 1.00 62.69 209 TYR A O 1
ATOM 1664 N N . ILE A 1 210 ? 0.051 6.780 5.033 1.00 76.75 210 ILE A N 1
ATOM 1665 C CA . ILE A 1 210 ? -0.570 6.772 3.703 1.00 76.75 210 ILE A CA 1
ATOM 1666 C C . ILE A 1 210 ? 0.344 6.005 2.726 1.00 76.75 210 ILE A C 1
ATOM 1668 O O . ILE A 1 210 ? 0.498 6.386 1.579 1.00 76.75 210 ILE A O 1
ATOM 1672 N N . ALA A 1 211 ? 1.044 4.960 3.173 1.00 90.50 211 ALA A N 1
ATOM 1673 C CA . ALA A 1 211 ? 1.815 4.092 2.273 1.00 90.50 211 ALA A CA 1
ATOM 1674 C C . ALA A 1 211 ? 0.933 2.946 1.758 1.00 90.50 211 ALA A C 1
ATOM 1676 O O . ALA A 1 211 ? -0.068 2.597 2.384 1.00 90.50 211 ALA A O 1
ATOM 1677 N N . LEU A 1 212 ? 1.303 2.349 0.622 1.00 93.81 212 LEU A N 1
ATOM 1678 C CA . LEU A 1 212 ? 0.545 1.237 0.052 1.00 93.81 212 LEU A CA 1
ATOM 1679 C C . LEU A 1 212 ? 0.543 0.023 0.985 1.00 93.81 212 LEU A C 1
ATOM 1681 O O . LEU A 1 212 ? -0.472 -0.657 1.094 1.00 93.81 212 LEU A O 1
ATOM 1685 N N . LEU A 1 213 ? 1.673 -0.265 1.637 1.00 93.56 213 LEU A N 1
ATOM 1686 C CA . LEU A 1 213 ? 1.775 -1.369 2.587 1.00 93.56 213 LEU A CA 1
ATOM 1687 C C . LEU A 1 213 ? 1.503 -0.887 4.009 1.00 93.56 213 LEU A C 1
ATOM 1689 O O . LEU A 1 213 ? 2.064 0.109 4.467 1.00 93.56 213 LEU A O 1
ATOM 1693 N N . THR A 1 214 ? 0.663 -1.635 4.717 1.00 89.12 214 THR A N 1
ATOM 1694 C CA . THR A 1 214 ? 0.416 -1.447 6.145 1.00 89.12 214 THR A CA 1
ATOM 1695 C C . THR A 1 214 ? 1.673 -1.799 6.953 1.00 89.12 214 THR A C 1
ATOM 1697 O O . THR A 1 214 ? 2.548 -2.516 6.459 1.00 89.12 214 THR A O 1
ATOM 1700 N N . PRO A 1 215 ? 1.764 -1.399 8.235 1.00 84.62 215 PRO A N 1
ATOM 1701 C CA . PRO A 1 215 ? 2.843 -1.852 9.118 1.00 84.62 215 PRO A CA 1
ATOM 1702 C C . PRO A 1 215 ? 2.952 -3.382 9.249 1.00 84.62 215 PRO A C 1
ATOM 1704 O O . PRO A 1 215 ? 4.012 -3.896 9.596 1.00 84.62 215 PRO A O 1
ATOM 1707 N N . ALA A 1 216 ? 1.872 -4.118 8.958 1.00 85.69 216 ALA A N 1
ATOM 1708 C CA . ALA A 1 216 ? 1.863 -5.580 8.927 1.00 85.69 216 ALA A CA 1
ATOM 1709 C C . ALA A 1 216 ? 2.431 -6.169 7.617 1.00 85.69 216 ALA A C 1
ATOM 1711 O O . ALA A 1 216 ? 2.547 -7.388 7.500 1.00 85.69 216 ALA A O 1
ATOM 1712 N N . GLY A 1 217 ? 2.766 -5.330 6.632 1.00 89.94 217 GLY A N 1
ATOM 1713 C CA . GLY A 1 217 ? 3.252 -5.735 5.312 1.00 89.94 217 GLY A CA 1
ATOM 1714 C C . GLY A 1 217 ? 2.150 -6.145 4.329 1.00 89.94 217 GLY A C 1
ATOM 1715 O O . GLY A 1 217 ? 2.464 -6.617 3.239 1.00 89.94 217 GLY A O 1
ATOM 1716 N N . SER A 1 218 ? 0.871 -5.984 4.685 1.00 90.75 218 SER A N 1
ATOM 1717 C CA . SER A 1 218 ? -0.259 -6.227 3.778 1.00 90.75 218 SER A CA 1
ATOM 1718 C C . SER A 1 218 ? -0.560 -5.001 2.915 1.00 90.75 218 SER A C 1
ATOM 1720 O O . SER A 1 218 ? -0.270 -3.877 3.315 1.00 90.75 218 SER A O 1
ATOM 1722 N N . ILE A 1 219 ? -1.165 -5.203 1.742 1.00 94.06 219 ILE A N 1
ATOM 1723 C CA . ILE A 1 219 ? -1.660 -4.100 0.906 1.00 94.06 219 ILE A CA 1
ATOM 1724 C C . ILE A 1 219 ? -2.804 -3.381 1.636 1.00 94.06 219 ILE A C 1
ATOM 1726 O O . ILE A 1 219 ? -3.655 -4.021 2.256 1.00 94.06 219 ILE A O 1
ATOM 1730 N N . SER A 1 220 ? -2.800 -2.050 1.574 1.00 91.50 220 SER A N 1
ATOM 1731 C CA . SER A 1 220 ? -3.834 -1.192 2.144 1.00 91.50 220 SER A CA 1
ATOM 1732 C C . SER A 1 220 ? -5.212 -1.565 1.589 1.00 91.50 220 SER A C 1
ATOM 1734 O O . SER A 1 220 ? -5.349 -1.734 0.377 1.00 91.50 220 SER A O 1
ATOM 1736 N N . PRO A 1 221 ? -6.257 -1.637 2.432 1.00 89.06 221 PRO A N 1
ATOM 1737 C CA . PRO A 1 221 ? -7.614 -1.918 1.966 1.00 89.06 221 PRO A CA 1
ATOM 1738 C C . PRO A 1 221 ? -8.174 -0.821 1.048 1.00 89.06 221 PRO A C 1
ATOM 1740 O O . PRO A 1 221 ? -9.133 -1.067 0.326 1.00 89.06 221 PRO A O 1
ATOM 1743 N N . LEU A 1 222 ? -7.575 0.376 1.049 1.00 90.50 222 LEU A N 1
ATOM 1744 C CA . LEU A 1 222 ? -7.926 1.467 0.134 1.00 90.50 222 LEU A CA 1
ATOM 1745 C C . LEU A 1 222 ? -7.250 1.353 -1.234 1.00 90.50 222 LEU A C 1
ATOM 1747 O O . LEU A 1 222 ? -7.428 2.235 -2.075 1.00 90.50 222 LEU A O 1
ATOM 1751 N N . ALA A 1 223 ? -6.417 0.336 -1.442 1.00 94.62 223 ALA A N 1
ATOM 1752 C CA . ALA A 1 223 ? -5.682 0.181 -2.678 1.00 94.62 223 ALA A CA 1
ATOM 1753 C C . ALA A 1 223 ? -6.477 -0.600 -3.717 1.00 94.62 223 ALA A C 1
ATOM 1755 O O . ALA A 1 223 ? -6.945 -1.710 -3.475 1.00 94.62 223 ALA A O 1
ATOM 1756 N N . CYS A 1 224 ? -6.559 -0.022 -4.907 1.00 94.88 224 CYS A N 1
ATOM 1757 C CA . CYS A 1 224 ? -7.143 -0.627 -6.085 1.00 94.88 224 CYS A CA 1
ATOM 1758 C C . CYS A 1 224 ? -6.019 -0.957 -7.082 1.00 94.88 224 CYS A C 1
ATOM 1760 O O . CYS A 1 224 ? -5.318 -0.036 -7.524 1.00 94.88 224 CYS A O 1
ATOM 1762 N N . PRO A 1 225 ? -5.791 -2.239 -7.426 1.00 97.31 225 PRO A N 1
ATOM 1763 C CA . PRO A 1 225 ? -4.886 -2.589 -8.514 1.00 97.31 225 PRO A CA 1
ATOM 1764 C C . PRO A 1 225 ? -5.483 -2.103 -9.835 1.00 97.31 225 PRO A C 1
ATOM 1766 O O . PRO A 1 225 ? -6.649 -2.359 -10.123 1.00 97.31 225 PRO A O 1
ATOM 1769 N N . ILE A 1 226 ? -4.687 -1.405 -10.640 1.00 97.50 226 ILE A N 1
ATOM 1770 C CA . ILE A 1 226 ? -5.163 -0.809 -11.892 1.00 97.50 226 ILE A CA 1
ATOM 1771 C C . ILE A 1 226 ? -4.702 -1.603 -13.107 1.00 97.50 226 ILE A C 1
ATOM 1773 O O . ILE A 1 226 ? -5.505 -1.980 -13.954 1.00 97.50 226 ILE A O 1
ATOM 1777 N N . ALA A 1 227 ? -3.399 -1.853 -13.197 1.00 97.25 227 ALA A N 1
ATOM 1778 C CA . ALA A 1 227 ? -2.811 -2.526 -14.343 1.00 97.25 227 ALA A CA 1
ATOM 1779 C C . ALA A 1 227 ? -1.663 -3.420 -13.907 1.00 97.25 227 ALA A C 1
ATOM 1781 O O . ALA A 1 227 ? -0.864 -3.039 -13.048 1.00 97.25 227 ALA A O 1
ATOM 1782 N N . GLN A 1 228 ? -1.564 -4.580 -14.547 1.00 97.94 228 GLN A N 1
ATOM 1783 C CA . GLN A 1 228 ? -0.453 -5.505 -14.405 1.00 97.94 228 GLN A CA 1
ATOM 1784 C C . GLN A 1 228 ? 0.274 -5.608 -15.743 1.00 97.94 228 GLN A C 1
ATOM 1786 O O . GLN A 1 228 ? -0.351 -5.826 -16.779 1.00 97.94 228 GLN A O 1
ATOM 1791 N N . SER A 1 229 ? 1.598 -5.487 -15.713 1.00 97.25 229 SER A N 1
ATOM 1792 C CA . SER A 1 229 ? 2.443 -5.684 -16.886 1.00 97.25 229 SER A CA 1
ATOM 1793 C C . SER A 1 229 ? 3.547 -6.677 -16.575 1.00 97.25 229 SER A C 1
ATOM 1795 O O . SER A 1 229 ? 4.333 -6.481 -15.644 1.00 97.25 229 SER A O 1
ATOM 1797 N N . ASN A 1 230 ? 3.628 -7.728 -17.389 1.00 97.62 230 ASN A N 1
ATOM 1798 C CA . ASN A 1 230 ? 4.726 -8.684 -17.322 1.00 97.62 230 ASN A CA 1
ATOM 1799 C C . ASN A 1 230 ? 6.051 -7.996 -17.644 1.00 97.62 230 ASN A C 1
ATOM 1801 O O . ASN A 1 230 ? 6.107 -6.994 -18.367 1.00 97.62 230 ASN A O 1
ATOM 1805 N N . ARG A 1 231 ? 7.136 -8.553 -17.115 1.00 94.19 231 ARG A N 1
ATOM 1806 C CA . ARG A 1 231 ? 8.487 -8.108 -17.407 1.00 94.19 231 ARG A CA 1
ATOM 1807 C C . ARG A 1 231 ? 8.785 -8.361 -18.878 1.00 94.19 231 ARG A C 1
ATOM 1809 O O . ARG A 1 231 ? 8.984 -9.489 -19.310 1.00 94.19 231 ARG A O 1
ATOM 1816 N N . HIS A 1 232 ? 8.871 -7.282 -19.640 1.00 94.25 232 HIS A N 1
ATOM 1817 C CA . HIS A 1 232 ? 9.406 -7.299 -20.993 1.00 94.25 232 HIS A CA 1
ATOM 1818 C C . HIS A 1 232 ? 10.509 -6.239 -21.122 1.00 94.25 232 HIS A C 1
ATOM 1820 O O . HIS A 1 232 ? 10.482 -5.247 -20.382 1.00 94.25 232 HIS A O 1
ATOM 1826 N N . PRO A 1 233 ? 11.472 -6.416 -22.049 1.00 93.62 233 PRO A N 1
ATOM 1827 C CA . PRO A 1 233 ? 12.651 -5.552 -22.150 1.00 93.62 233 PRO A CA 1
ATOM 1828 C C . PRO A 1 233 ? 12.307 -4.060 -22.192 1.00 93.62 233 PRO A C 1
ATOM 1830 O O . PRO A 1 233 ? 12.794 -3.301 -21.362 1.00 93.62 233 PRO A O 1
ATOM 1833 N N . GLY A 1 234 ? 11.349 -3.662 -23.036 1.00 96.56 234 GLY A N 1
ATOM 1834 C CA . GLY A 1 234 ? 10.959 -2.254 -23.167 1.00 96.56 234 GLY A CA 1
ATOM 1835 C C . GLY A 1 234 ? 10.422 -1.594 -21.886 1.00 96.56 234 GLY A C 1
ATOM 1836 O O . GLY A 1 234 ? 10.669 -0.412 -21.674 1.00 96.56 234 GLY A O 1
ATOM 1837 N N . LEU A 1 235 ? 9.714 -2.316 -21.007 1.00 96.38 235 LEU A N 1
ATOM 1838 C CA . LEU A 1 235 ? 9.246 -1.751 -19.732 1.00 96.38 235 LEU A CA 1
ATOM 1839 C C . LEU A 1 235 ? 10.407 -1.597 -18.748 1.00 96.38 235 LEU A C 1
ATOM 1841 O O . LEU A 1 235 ? 10.533 -0.556 -18.109 1.00 96.38 235 LEU A O 1
ATOM 1845 N N . VAL A 1 236 ? 11.252 -2.624 -18.634 1.00 96.81 236 VAL A N 1
ATOM 1846 C CA . VAL A 1 236 ? 12.404 -2.626 -17.721 1.00 96.81 236 VAL A CA 1
ATOM 1847 C C . VAL A 1 236 ? 13.409 -1.552 -18.115 1.00 96.81 236 VAL A C 1
ATOM 1849 O O . VAL A 1 236 ? 13.881 -0.822 -17.250 1.00 96.81 236 VAL A O 1
ATOM 1852 N N . GLU A 1 237 ? 13.707 -1.428 -19.407 1.00 97.75 237 GLU A N 1
ATOM 1853 C CA . GLU A 1 237 ? 14.608 -0.407 -19.942 1.00 97.75 237 GLU A CA 1
ATOM 1854 C C . GLU A 1 237 ? 14.065 1.000 -19.691 1.00 97.75 237 GLU A C 1
ATOM 1856 O O . GLU A 1 237 ? 14.801 1.855 -19.204 1.00 97.75 237 GLU A O 1
ATOM 1861 N N . ARG A 1 238 ? 12.766 1.233 -19.938 1.00 98.06 238 ARG A N 1
ATOM 1862 C CA . ARG A 1 238 ? 12.125 2.528 -19.660 1.00 98.06 238 ARG A CA 1
ATOM 1863 C C . ARG A 1 238 ? 12.126 2.858 -18.168 1.00 98.06 238 ARG A C 1
ATOM 1865 O O . ARG A 1 238 ? 12.546 3.950 -17.806 1.00 98.06 238 ARG A O 1
ATOM 1872 N N . LEU A 1 239 ? 11.699 1.936 -17.300 1.00 98.00 239 LEU A N 1
ATOM 1873 C CA . LEU A 1 239 ? 11.726 2.139 -15.843 1.00 98.00 239 LEU A CA 1
ATOM 1874 C C . LEU A 1 239 ? 13.142 2.401 -15.336 1.00 98.00 239 LEU A C 1
ATOM 1876 O O . LEU A 1 239 ? 13.345 3.327 -14.555 1.00 98.00 239 LEU A O 1
ATOM 1880 N N . GLY A 1 240 ? 14.109 1.615 -15.810 1.00 98.12 240 GLY A N 1
ATOM 1881 C CA . GLY A 1 240 ? 15.515 1.790 -15.482 1.00 98.12 240 GLY A CA 1
ATOM 1882 C C . GLY A 1 240 ? 16.002 3.173 -15.883 1.00 98.12 240 GLY A C 1
ATOM 1883 O O . GLY A 1 240 ? 16.472 3.905 -15.023 1.00 98.12 240 GLY A O 1
ATOM 1884 N N . ALA A 1 241 ? 15.795 3.579 -17.138 1.00 98.25 241 ALA A N 1
ATOM 1885 C CA . ALA A 1 241 ? 16.191 4.898 -17.626 1.00 98.25 241 ALA A CA 1
ATOM 1886 C C . ALA A 1 241 ? 15.585 6.047 -16.799 1.00 98.25 241 ALA A C 1
ATOM 1888 O O . ALA A 1 241 ? 16.292 6.998 -16.469 1.00 98.25 241 ALA A O 1
ATOM 1889 N N . ILE A 1 242 ? 14.307 5.936 -16.420 1.00 98.31 242 ILE A N 1
ATOM 1890 C CA . ILE A 1 242 ? 13.602 6.931 -15.600 1.00 98.31 242 ILE A CA 1
ATOM 1891 C C . ILE A 1 242 ? 14.198 7.011 -14.188 1.00 98.31 242 ILE A C 1
ATOM 1893 O O . ILE A 1 242 ? 14.474 8.105 -13.692 1.00 98.31 242 ILE A O 1
ATOM 1897 N N . LEU A 1 243 ? 14.401 5.863 -13.534 1.00 97.88 243 LEU A N 1
ATOM 1898 C CA . LEU A 1 243 ? 14.869 5.785 -12.146 1.00 97.88 243 LEU A CA 1
ATOM 1899 C C . LEU A 1 243 ? 16.384 5.969 -12.003 1.00 97.88 243 LEU A C 1
ATOM 1901 O O . LEU A 1 243 ? 16.852 6.254 -10.908 1.00 97.88 243 LEU A O 1
ATOM 1905 N N . THR A 1 244 ? 17.161 5.824 -13.075 1.00 97.94 244 THR A N 1
ATOM 1906 C CA . THR A 1 244 ? 18.604 6.109 -13.077 1.00 97.94 244 THR A CA 1
ATOM 1907 C C . THR A 1 244 ? 18.944 7.461 -13.703 1.00 97.94 244 THR A C 1
ATOM 1909 O O . THR A 1 244 ? 20.122 7.751 -13.914 1.00 97.94 244 THR A O 1
ATOM 1912 N N . ALA A 1 245 ? 17.943 8.282 -14.036 1.00 97.12 245 ALA A N 1
ATOM 1913 C CA . ALA A 1 245 ? 18.171 9.617 -14.569 1.00 97.12 245 ALA A CA 1
ATOM 1914 C C . ALA A 1 245 ? 18.967 10.474 -13.560 1.00 97.12 245 ALA A C 1
ATOM 1916 O O . ALA A 1 245 ? 18.714 10.406 -12.355 1.00 97.12 245 ALA A O 1
ATOM 1917 N N . PRO A 1 246 ? 19.936 11.286 -14.021 1.00 95.44 246 PRO A N 1
ATOM 1918 C CA . PRO A 1 246 ? 20.743 12.108 -13.130 1.00 95.44 246 PRO A CA 1
ATOM 1919 C C . PRO A 1 246 ? 19.883 13.176 -12.448 1.00 95.44 246 PRO A C 1
ATOM 1921 O O . PRO A 1 246 ? 19.121 13.881 -13.111 1.00 95.44 246 PRO A O 1
ATOM 1924 N N . VAL A 1 247 ? 20.054 13.331 -11.135 1.00 93.19 247 VAL A N 1
ATOM 1925 C CA . VAL A 1 247 ? 19.361 14.364 -10.359 1.00 93.19 247 VAL A CA 1
ATOM 1926 C C . VAL A 1 247 ? 20.059 15.706 -10.568 1.00 93.19 247 VAL A C 1
ATOM 1928 O O . VAL A 1 247 ? 21.240 15.841 -10.255 1.00 93.19 247 VAL A O 1
ATOM 1931 N N . LYS A 1 248 ? 19.348 16.695 -11.121 1.00 91.25 248 LYS A N 1
ATOM 1932 C CA . LYS A 1 248 ? 19.881 18.049 -11.351 1.00 91.25 248 LYS A CA 1
ATOM 1933 C C . LYS A 1 248 ? 19.271 19.063 -10.396 1.00 91.25 248 LYS A C 1
ATOM 1935 O O . LYS A 1 248 ? 19.964 19.984 -9.968 1.00 91.25 248 LYS A O 1
ATOM 1940 N N . LEU A 1 249 ? 17.989 18.903 -10.075 1.00 83.19 249 LEU A N 1
ATOM 1941 C CA . LEU A 1 249 ? 17.254 19.807 -9.203 1.00 83.19 249 LEU A CA 1
ATOM 1942 C C . LEU A 1 249 ? 16.594 19.043 -8.052 1.00 83.19 249 LEU A C 1
ATOM 1944 O O . LEU A 1 249 ? 15.658 18.272 -8.257 1.00 83.19 249 LEU A O 1
ATOM 1948 N N . HIS A 1 250 ? 17.034 19.324 -6.824 1.00 74.00 250 HIS A N 1
ATOM 1949 C CA . HIS A 1 250 ? 16.337 18.870 -5.623 1.00 74.00 250 HIS A CA 1
ATOM 1950 C C . HIS A 1 250 ? 15.177 19.810 -5.331 1.00 74.00 250 HIS A C 1
ATOM 1952 O O . HIS A 1 250 ? 15.368 20.908 -4.805 1.00 74.00 250 HIS A O 1
ATOM 1958 N N . MET A 1 251 ? 13.967 19.369 -5.647 1.00 72.94 251 MET A N 1
ATOM 1959 C CA . MET A 1 251 ? 12.759 20.040 -5.199 1.00 72.94 251 MET A CA 1
ATOM 1960 C C . MET A 1 251 ? 12.091 19.174 -4.139 1.00 72.94 251 MET A C 1
ATOM 1962 O O . MET A 1 251 ? 11.687 18.048 -4.408 1.00 72.94 251 MET A O 1
ATOM 1966 N N . VAL A 1 252 ? 11.998 19.700 -2.921 1.00 64.62 252 VAL A N 1
ATOM 1967 C CA . VAL A 1 252 ? 11.245 19.073 -1.834 1.00 64.62 252 VAL A CA 1
ATOM 1968 C C . VAL A 1 252 ? 10.046 19.962 -1.569 1.00 64.62 252 VAL A C 1
ATOM 1970 O O . VAL A 1 252 ? 10.208 21.114 -1.163 1.00 64.62 252 VAL A O 1
ATOM 1973 N N . SER A 1 253 ? 8.842 19.452 -1.818 1.00 65.44 253 SER A N 1
ATOM 1974 C CA . SER A 1 253 ? 7.639 20.190 -1.451 1.00 65.44 253 SER A CA 1
ATOM 1975 C C . SER A 1 253 ? 7.506 20.225 0.072 1.00 65.44 253 SER A C 1
ATOM 1977 O O . SER A 1 253 ? 7.673 19.207 0.740 1.00 65.44 253 SER A O 1
ATOM 1979 N N . GLY A 1 254 ? 7.197 21.390 0.646 1.00 73.75 254 GLY A N 1
ATOM 1980 C CA . GLY A 1 254 ? 7.036 21.555 2.097 1.00 73.75 254 GLY A CA 1
ATOM 1981 C C . GLY A 1 254 ? 5.821 20.828 2.694 1.00 73.75 254 GLY A C 1
ATOM 1982 O O . GLY A 1 254 ? 5.623 20.882 3.907 1.00 73.75 254 GLY A O 1
ATOM 1983 N N . CYS A 1 255 ? 4.998 20.169 1.868 1.00 79.19 255 CYS A N 1
ATOM 1984 C CA . CYS A 1 255 ? 3.886 19.334 2.317 1.00 79.19 255 CYS A CA 1
ATOM 1985 C C . CYS A 1 255 ? 4.338 17.942 2.766 1.00 79.19 255 CYS A C 1
ATOM 1987 O O . CYS A 1 255 ? 5.309 17.374 2.267 1.00 79.19 255 CYS A O 1
ATOM 1989 N N . ARG A 1 256 ? 3.563 17.358 3.684 1.00 82.75 256 ARG A N 1
ATOM 1990 C CA . ARG A 1 256 ? 3.617 15.923 3.967 1.00 82.75 256 ARG A CA 1
ATOM 1991 C C . ARG A 1 256 ? 3.068 15.168 2.745 1.00 82.75 256 ARG A C 1
ATOM 1993 O O . ARG A 1 256 ? 1.994 15.535 2.272 1.00 82.75 256 ARG A O 1
ATOM 2000 N N . PRO A 1 257 ? 3.756 14.132 2.238 1.00 88.19 257 PRO A N 1
ATOM 2001 C CA . PRO A 1 257 ? 3.276 13.387 1.082 1.00 88.19 257 PRO A CA 1
ATOM 2002 C C . PRO A 1 257 ? 1.993 12.620 1.400 1.00 88.19 257 PRO A C 1
ATOM 2004 O O . PRO A 1 257 ? 1.889 11.962 2.436 1.00 88.19 257 PRO A O 1
ATOM 2007 N N . ILE A 1 258 ? 1.056 12.659 0.455 1.00 89.31 258 ILE A N 1
ATOM 2008 C CA . ILE A 1 258 ? -0.105 11.771 0.388 1.00 89.31 258 ILE A CA 1
ATOM 2009 C C . ILE A 1 258 ? 0.127 10.889 -0.834 1.00 89.31 258 ILE A C 1
ATOM 2011 O O . ILE A 1 258 ? -0.038 11.342 -1.968 1.00 89.31 258 ILE A O 1
ATOM 2015 N N . TYR A 1 259 ? 0.599 9.661 -0.624 1.00 93.56 259 TYR A N 1
ATOM 2016 C CA . TYR A 1 259 ? 0.836 8.751 -1.739 1.00 93.56 259 TYR A CA 1
ATOM 2017 C C . TYR A 1 259 ? -0.498 8.261 -2.272 1.00 93.56 259 TYR A C 1
ATOM 2019 O O . TYR A 1 259 ? -1.328 7.746 -1.519 1.00 93.56 259 TYR A O 1
ATOM 2027 N N . ARG A 1 260 ? -0.694 8.460 -3.571 1.00 94.50 260 ARG A N 1
ATOM 2028 C CA . ARG A 1 260 ? -1.924 8.072 -4.256 1.00 94.50 260 ARG A CA 1
ATOM 2029 C C . ARG A 1 260 ? -1.702 7.003 -5.311 1.00 94.50 260 ARG A C 1
ATOM 2031 O O . ARG A 1 260 ? -2.660 6.373 -5.745 1.00 94.50 260 ARG A O 1
ATOM 2038 N N . ASP A 1 261 ? -0.444 6.791 -5.684 1.00 97.00 261 ASP A N 1
ATOM 2039 C CA . ASP A 1 261 ? -0.041 5.894 -6.754 1.00 97.00 261 ASP A CA 1
ATOM 2040 C C . ASP A 1 261 ? 1.155 5.071 -6.289 1.00 97.00 261 ASP A C 1
ATOM 2042 O O . ASP A 1 261 ? 1.988 5.537 -5.505 1.00 97.00 261 ASP A O 1
ATOM 2046 N N . ALA A 1 262 ? 1.240 3.823 -6.731 1.00 98.00 262 ALA A N 1
ATOM 2047 C CA . ALA A 1 262 ? 2.368 2.967 -6.407 1.00 98.00 262 ALA A CA 1
ATOM 2048 C C . ALA A 1 262 ? 2.692 1.984 -7.529 1.00 98.00 262 ALA A C 1
ATOM 2050 O O . ALA A 1 262 ? 1.811 1.508 -8.245 1.00 98.00 262 ALA A O 1
ATOM 2051 N N . LEU A 1 263 ? 3.976 1.645 -7.623 1.00 98.38 263 LEU A N 1
ATOM 2052 C CA . LEU A 1 263 ? 4.490 0.520 -8.396 1.00 98.38 263 LEU A CA 1
ATOM 2053 C C . LEU A 1 263 ? 4.856 -0.605 -7.428 1.00 98.38 263 LEU A C 1
ATOM 2055 O O . LEU A 1 263 ? 5.655 -0.409 -6.510 1.00 98.38 263 LEU A O 1
ATOM 2059 N N . VAL A 1 264 ? 4.282 -1.784 -7.639 1.00 98.44 264 VAL A N 1
ATOM 2060 C CA . VAL A 1 264 ? 4.575 -2.988 -6.858 1.00 98.44 264 VAL A CA 1
ATOM 2061 C C . VAL A 1 264 ? 5.261 -3.988 -7.764 1.00 98.44 264 VAL A C 1
ATOM 2063 O O . VAL A 1 264 ? 4.725 -4.375 -8.800 1.00 98.44 264 VAL A O 1
ATOM 2066 N N . PHE A 1 265 ? 6.451 -4.411 -7.363 1.00 98.38 265 PHE A N 1
ATOM 2067 C CA . PHE A 1 265 ? 7.259 -5.386 -8.082 1.00 98.38 265 PHE A CA 1
ATOM 2068 C C . PHE A 1 265 ? 6.996 -6.764 -7.488 1.00 98.38 265 PHE A C 1
ATOM 2070 O O . PHE A 1 265 ? 7.072 -6.930 -6.267 1.00 98.38 265 PHE A O 1
ATOM 2077 N N . HIS A 1 266 ? 6.673 -7.739 -8.334 1.00 98.44 266 HIS A N 1
ATOM 2078 C CA . HIS A 1 266 ? 6.331 -9.098 -7.919 1.00 98.44 266 HIS A CA 1
ATOM 2079 C C . HIS A 1 266 ? 7.320 -10.096 -8.516 1.00 98.44 266 HIS A C 1
ATOM 2081 O O . HIS A 1 266 ? 7.747 -9.923 -9.654 1.00 98.44 266 HIS A O 1
ATOM 2087 N N . ASP A 1 267 ? 7.671 -11.151 -7.786 1.00 98.25 267 ASP A N 1
ATOM 2088 C CA . ASP A 1 267 ? 8.424 -12.279 -8.346 1.00 98.25 267 ASP A CA 1
ATOM 2089 C C . ASP A 1 267 ? 7.524 -13.264 -9.120 1.00 98.25 267 ASP A C 1
ATOM 2091 O O . ASP A 1 267 ? 6.307 -13.093 -9.210 1.00 98.25 267 ASP A O 1
ATOM 2095 N N . ALA A 1 268 ? 8.121 -14.327 -9.668 1.00 97.69 268 ALA A N 1
ATOM 2096 C CA . ALA A 1 268 ? 7.401 -15.364 -10.414 1.00 97.69 268 ALA A CA 1
ATOM 2097 C C . ALA A 1 268 ? 6.384 -16.153 -9.563 1.00 97.69 268 ALA A C 1
ATOM 2099 O O . ALA A 1 268 ? 5.466 -16.759 -10.108 1.00 97.69 268 ALA A O 1
ATOM 2100 N N . ALA A 1 269 ? 6.517 -16.138 -8.231 1.00 97.88 269 ALA A N 1
ATOM 2101 C CA . ALA A 1 269 ? 5.553 -16.735 -7.308 1.00 97.88 269 ALA A CA 1
ATOM 2102 C C . ALA A 1 269 ? 4.440 -15.747 -6.904 1.00 97.88 269 ALA A C 1
ATOM 2104 O O . ALA A 1 269 ? 3.606 -16.069 -6.059 1.00 97.88 269 ALA A O 1
ATOM 2105 N N . GLY A 1 270 ? 4.437 -14.537 -7.473 1.00 96.88 270 GLY A N 1
ATOM 2106 C CA . GLY A 1 270 ? 3.485 -13.476 -7.167 1.00 96.88 270 GLY A CA 1
ATOM 2107 C C . GLY A 1 270 ? 3.712 -12.789 -5.822 1.00 96.88 270 GLY A C 1
ATOM 2108 O O . GLY A 1 270 ? 2.830 -12.075 -5.349 1.00 96.88 270 GLY A O 1
ATOM 2109 N N . ARG A 1 271 ? 4.874 -12.981 -5.188 1.00 97.12 271 ARG A N 1
ATOM 2110 C CA . ARG A 1 271 ? 5.211 -12.322 -3.921 1.00 97.12 271 ARG A CA 1
ATOM 2111 C C . ARG A 1 271 ? 5.742 -10.923 -4.193 1.00 97.12 271 ARG A C 1
ATOM 2113 O O . ARG A 1 271 ? 6.526 -10.725 -5.118 1.00 97.12 271 ARG A O 1
ATOM 2120 N N . ILE A 1 272 ? 5.373 -9.971 -3.341 1.00 97.50 272 ILE A N 1
ATOM 2121 C CA . ILE A 1 272 ? 5.880 -8.597 -3.407 1.00 97.50 272 ILE A CA 1
ATOM 2122 C C . ILE A 1 272 ? 7.374 -8.593 -3.068 1.00 97.50 272 ILE A C 1
ATOM 2124 O O . ILE A 1 272 ? 7.755 -8.932 -1.946 1.00 97.50 272 ILE A O 1
ATOM 2128 N N . VAL A 1 273 ? 8.213 -8.165 -4.013 1.00 97.56 273 VAL A N 1
ATOM 2129 C CA . VAL A 1 273 ? 9.656 -7.980 -3.789 1.00 97.56 273 VAL A CA 1
ATOM 2130 C C . VAL A 1 273 ? 9.999 -6.548 -3.401 1.00 97.56 273 VAL A C 1
ATOM 2132 O O . VAL A 1 273 ? 10.915 -6.324 -2.614 1.00 97.56 273 VAL A O 1
ATOM 2135 N N . SER A 1 274 ? 9.261 -5.561 -3.913 1.00 97.62 274 SER A N 1
ATOM 2136 C CA . SER A 1 274 ? 9.451 -4.156 -3.555 1.00 97.62 274 SER A CA 1
ATOM 2137 C C . SER A 1 274 ? 8.208 -3.329 -3.860 1.00 97.62 274 SER A C 1
ATOM 2139 O O . SER A 1 274 ? 7.387 -3.705 -4.696 1.00 97.62 274 SER A O 1
ATOM 2141 N N . VAL A 1 275 ? 8.100 -2.182 -3.193 1.00 98.00 275 VAL A N 1
ATOM 2142 C CA . VAL A 1 275 ? 7.057 -1.180 -3.420 1.00 98.00 275 VAL A CA 1
ATOM 2143 C C . VAL A 1 275 ? 7.700 0.185 -3.545 1.00 98.00 275 VAL A C 1
ATOM 2145 O O . VAL A 1 275 ? 8.581 0.542 -2.756 1.00 98.00 275 VAL A O 1
ATOM 2148 N N . LEU A 1 276 ? 7.217 0.940 -4.520 1.00 98.06 276 LEU A N 1
ATOM 2149 C CA . LEU A 1 276 ? 7.577 2.320 -4.758 1.00 98.06 276 LEU A CA 1
ATOM 2150 C C . LEU A 1 276 ? 6.312 3.176 -4.682 1.00 98.06 276 LEU A C 1
ATOM 2152 O O . LEU A 1 276 ? 5.480 3.140 -5.585 1.00 98.06 276 LEU A O 1
ATOM 2156 N N . ASN A 1 277 ? 6.159 3.913 -3.585 1.00 97.62 277 ASN A N 1
ATOM 2157 C CA . ASN A 1 277 ? 5.045 4.830 -3.359 1.00 97.62 277 ASN A CA 1
ATOM 2158 C C . ASN A 1 277 ? 5.347 6.176 -4.020 1.00 97.62 277 ASN A C 1
ATOM 2160 O O . ASN A 1 277 ? 6.444 6.715 -3.853 1.00 97.62 277 ASN A O 1
ATOM 2164 N N . ILE A 1 278 ? 4.368 6.726 -4.733 1.00 96.69 278 ILE A N 1
ATOM 2165 C CA . ILE A 1 278 ? 4.504 7.926 -5.554 1.00 96.69 278 ILE A CA 1
ATOM 2166 C C . ILE A 1 278 ? 3.447 8.950 -5.129 1.00 96.69 278 ILE A C 1
ATOM 2168 O O . ILE A 1 278 ? 2.261 8.653 -4.975 1.00 96.69 278 ILE A O 1
ATOM 2172 N N . CYS A 1 279 ? 3.900 10.178 -4.901 1.00 94.12 279 CYS A N 1
ATOM 2173 C CA . CYS A 1 279 ? 3.047 11.340 -4.709 1.00 94.12 279 CYS A CA 1
ATOM 2174 C C . CYS A 1 279 ? 3.414 12.366 -5.781 1.00 94.12 279 CYS A C 1
ATOM 2176 O O . CYS A 1 279 ? 4.378 13.114 -5.613 1.00 94.12 279 CYS A O 1
ATOM 2178 N N . PHE A 1 280 ? 2.655 12.401 -6.879 1.00 93.56 280 PHE A N 1
ATOM 2179 C CA . PHE A 1 280 ? 2.898 13.345 -7.976 1.00 93.56 280 PHE A CA 1
ATOM 2180 C C . PHE A 1 280 ? 2.670 14.806 -7.575 1.00 93.56 280 PHE A C 1
ATOM 2182 O O . PHE A 1 280 ? 3.328 15.689 -8.107 1.00 93.56 280 PHE A O 1
ATOM 2189 N N . GLN A 1 281 ? 1.795 15.068 -6.600 1.00 89.06 281 GLN A N 1
ATOM 2190 C CA . GLN A 1 281 ? 1.502 16.426 -6.134 1.00 89.06 281 GLN A CA 1
ATOM 2191 C C . GLN A 1 281 ? 2.656 17.029 -5.326 1.00 89.06 281 GLN A C 1
ATOM 2193 O O . GLN A 1 281 ? 3.106 18.140 -5.592 1.00 89.06 281 GLN A O 1
ATOM 2198 N N . CYS A 1 282 ? 3.131 16.306 -4.311 1.00 89.31 282 CYS A N 1
ATOM 2199 C CA . CYS A 1 282 ? 4.211 16.788 -3.453 1.00 89.31 282 CYS A CA 1
ATOM 2200 C C . CYS A 1 282 ? 5.603 16.411 -4.000 1.00 89.31 282 CYS A C 1
ATOM 2202 O O . CYS A 1 282 ? 6.599 16.754 -3.369 1.00 89.31 282 CYS A O 1
ATOM 2204 N N . LEU A 1 283 ? 5.669 15.725 -5.151 1.00 92.38 283 LEU A N 1
ATOM 2205 C CA . LEU A 1 283 ? 6.899 15.227 -5.772 1.00 92.38 283 LEU A CA 1
ATOM 2206 C C . LEU A 1 283 ? 7.740 14.426 -4.770 1.00 92.38 283 LEU A C 1
ATOM 2208 O O . LEU A 1 283 ? 8.919 14.707 -4.551 1.00 92.38 283 LEU A O 1
ATOM 2212 N N . TYR A 1 284 ? 7.106 13.428 -4.147 1.00 93.12 284 TYR A N 1
ATOM 2213 C CA . TYR A 1 284 ? 7.789 12.467 -3.284 1.00 93.12 284 TYR A CA 1
ATOM 2214 C C . TYR A 1 284 ? 7.748 11.065 -3.869 1.00 93.12 284 TYR A C 1
ATOM 2216 O O . TYR A 1 284 ? 6.711 10.589 -4.337 1.00 93.12 284 TYR A O 1
ATOM 2224 N N . LEU A 1 285 ? 8.874 10.378 -3.717 1.00 95.31 285 LEU A N 1
ATOM 2225 C CA . LEU A 1 285 ? 9.052 8.981 -4.056 1.00 95.31 285 LEU A CA 1
ATOM 2226 C C . LEU A 1 285 ? 9.592 8.247 -2.826 1.00 95.31 285 LEU A C 1
ATOM 2228 O O . LEU A 1 285 ? 10.559 8.700 -2.211 1.00 95.31 285 LEU A O 1
ATOM 2232 N N . GLN A 1 286 ? 8.956 7.147 -2.426 1.00 95.12 286 GLN A N 1
ATOM 2233 C CA . GLN A 1 286 ? 9.324 6.421 -1.208 1.00 95.12 286 GLN A CA 1
ATOM 2234 C C . GLN A 1 286 ? 9.349 4.913 -1.433 1.00 95.12 286 GLN A C 1
ATOM 2236 O O . GLN A 1 286 ? 8.368 4.317 -1.876 1.00 95.12 286 GLN A O 1
ATOM 2241 N N . ALA A 1 287 ? 10.466 4.289 -1.070 1.00 96.38 287 ALA A N 1
ATOM 2242 C CA . ALA A 1 287 ? 10.607 2.841 -1.080 1.00 96.38 287 ALA A CA 1
ATOM 2243 C C . ALA A 1 287 ? 9.848 2.188 0.087 1.00 96.38 287 ALA A C 1
ATOM 2245 O O . ALA A 1 287 ? 9.533 2.823 1.093 1.00 96.38 287 ALA A O 1
ATOM 2246 N N . VAL A 1 288 ? 9.617 0.879 -0.009 1.00 94.00 288 VAL A N 1
ATOM 2247 C CA . VAL A 1 288 ? 8.911 0.077 1.008 1.00 94.00 288 VAL A CA 1
ATOM 2248 C C . VAL A 1 288 ? 9.441 0.222 2.443 1.00 94.00 288 VAL A C 1
ATOM 2250 O O . VAL A 1 288 ? 8.682 0.119 3.399 1.00 94.00 288 VAL A O 1
ATOM 2253 N N . ASN A 1 289 ? 10.733 0.501 2.620 1.00 91.12 289 ASN A N 1
ATOM 2254 C CA . ASN A 1 289 ? 11.357 0.686 3.935 1.00 91.12 289 ASN A CA 1
ATOM 2255 C C . ASN A 1 289 ? 11.154 2.097 4.525 1.00 91.12 289 ASN A C 1
ATOM 2257 O O . ASN A 1 289 ? 11.827 2.462 5.488 1.00 91.12 289 ASN A O 1
ATOM 2261 N N . GLY A 1 290 ? 10.288 2.915 3.923 1.00 90.81 290 GLY A N 1
ATOM 2262 C CA . GLY A 1 290 ? 10.003 4.282 4.351 1.00 90.81 290 GLY A CA 1
ATOM 2263 C C . GLY A 1 290 ? 11.055 5.313 3.931 1.00 90.81 290 GLY A C 1
ATOM 2264 O O . GLY A 1 290 ? 10.878 6.501 4.208 1.00 90.81 290 GLY A O 1
ATOM 2265 N N . LYS A 1 291 ? 12.136 4.909 3.246 1.00 92.81 291 LYS A N 1
ATOM 2266 C CA . LYS A 1 291 ? 13.168 5.842 2.775 1.00 92.81 291 LYS A CA 1
ATOM 2267 C C . LYS A 1 291 ? 12.685 6.615 1.555 1.00 92.81 291 LYS A C 1
ATOM 2269 O O . LYS A 1 291 ? 12.226 6.028 0.574 1.00 92.81 291 LYS A O 1
ATOM 2274 N N . PHE A 1 292 ? 12.847 7.932 1.616 1.00 93.12 292 PHE A N 1
ATOM 2275 C CA . PHE A 1 292 ? 12.657 8.812 0.470 1.00 93.12 292 PHE A CA 1
ATOM 2276 C C . PHE A 1 292 ? 13.777 8.610 -0.543 1.00 93.12 292 PHE A C 1
ATOM 2278 O O . PHE A 1 292 ? 14.949 8.522 -0.158 1.00 93.12 292 PHE A O 1
ATOM 2285 N N . LEU A 1 293 ? 13.391 8.543 -1.813 1.00 94.19 293 LEU A N 1
ATOM 2286 C CA . LEU A 1 293 ? 14.312 8.465 -2.932 1.00 94.19 293 LEU A CA 1
ATOM 2287 C C . LEU A 1 293 ? 14.573 9.856 -3.490 1.00 94.19 293 LEU A C 1
ATOM 2289 O O . LEU A 1 293 ? 13.648 10.633 -3.724 1.00 94.19 293 LEU A O 1
ATOM 2293 N N . GLU A 1 294 ? 15.842 10.140 -3.738 1.00 92.88 294 GLU A N 1
ATOM 2294 C CA . GLU A 1 294 ? 16.256 11.343 -4.446 1.00 92.88 294 GLU A CA 1
ATOM 2295 C C . GLU A 1 294 ? 16.056 11.164 -5.957 1.00 92.88 294 GLU A C 1
ATOM 2297 O O . GLU A 1 294 ? 16.571 10.213 -6.561 1.00 92.88 294 GLU A O 1
ATOM 2302 N N . VAL A 1 295 ? 15.277 12.063 -6.554 1.00 93.56 295 VAL A N 1
ATOM 2303 C CA . VAL A 1 295 ? 14.929 12.078 -7.980 1.00 93.56 295 VAL A CA 1
ATOM 2304 C C . VAL A 1 295 ? 14.858 13.511 -8.490 1.00 93.56 295 VAL A C 1
ATOM 2306 O O . VAL A 1 295 ? 14.638 14.443 -7.715 1.00 93.56 295 VAL A O 1
ATOM 2309 N N . ASP A 1 296 ? 15.023 13.673 -9.800 1.00 93.62 296 ASP A N 1
ATOM 2310 C CA . ASP A 1 296 ? 14.779 14.946 -10.469 1.00 93.62 296 ASP A CA 1
ATOM 2311 C C . ASP A 1 296 ? 13.272 15.198 -10.635 1.00 93.62 296 ASP A C 1
ATOM 2313 O O . ASP A 1 296 ? 12.475 14.261 -10.713 1.00 93.62 296 ASP A O 1
ATOM 2317 N N . VAL A 1 297 ? 12.866 16.464 -10.762 1.00 91.25 297 VAL A N 1
ATOM 2318 C CA . VAL A 1 297 ? 11.468 16.815 -11.066 1.00 91.25 297 VAL A CA 1
ATOM 2319 C C . VAL A 1 297 ? 11.009 16.155 -12.373 1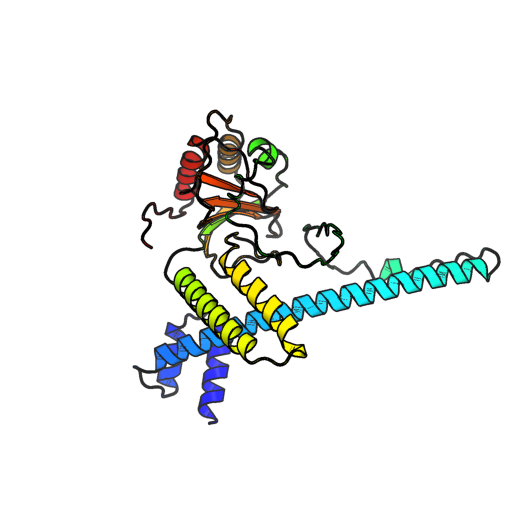.00 91.25 297 VAL A C 1
ATOM 2321 O O . VAL A 1 297 ? 9.891 15.642 -12.444 1.00 91.25 297 VAL A O 1
ATOM 2324 N N . ALA A 1 298 ? 11.884 16.078 -13.382 1.00 94.25 298 ALA A N 1
ATOM 2325 C CA . ALA A 1 298 ? 11.571 15.442 -14.660 1.00 94.25 298 ALA A CA 1
ATOM 2326 C C . ALA A 1 298 ? 11.279 13.935 -14.537 1.00 94.25 298 ALA A C 1
ATOM 2328 O O . ALA A 1 298 ? 10.586 13.378 -15.391 1.00 94.25 298 ALA A O 1
ATOM 2329 N N . THR A 1 299 ? 11.772 13.267 -13.488 1.00 96.12 299 THR A N 1
ATOM 2330 C CA . THR A 1 299 ? 11.487 11.849 -13.228 1.00 96.12 299 THR A CA 1
ATOM 2331 C C . THR A 1 299 ? 9.997 11.625 -12.976 1.00 96.12 299 THR A C 1
ATOM 2333 O O . THR A 1 299 ? 9.446 10.633 -13.447 1.00 96.12 299 THR A O 1
ATOM 2336 N N . TYR A 1 300 ? 9.315 12.547 -12.289 1.00 95.81 300 TYR A N 1
ATOM 2337 C CA . TYR A 1 300 ? 7.883 12.416 -12.005 1.00 95.81 300 TYR A CA 1
ATOM 2338 C C . TYR A 1 300 ? 7.035 12.495 -13.270 1.00 95.81 300 TYR A C 1
ATOM 2340 O O . TYR A 1 300 ? 6.120 11.696 -13.435 1.00 95.81 300 TYR A O 1
ATOM 2348 N N . GLU A 1 301 ? 7.365 13.394 -14.193 1.00 95.75 301 GLU A N 1
ATOM 2349 C CA . GLU A 1 301 ? 6.639 13.491 -15.460 1.00 95.75 301 GLU A CA 1
ATOM 2350 C C . GLU A 1 301 ? 6.830 12.230 -16.314 1.00 95.75 301 GLU A C 1
ATOM 2352 O O . GLU A 1 301 ? 5.874 11.672 -16.849 1.00 95.75 301 GLU A O 1
ATOM 2357 N N . GLN A 1 302 ? 8.051 11.693 -16.362 1.00 97.81 302 GLN A N 1
ATOM 2358 C CA . GLN A 1 302 ? 8.306 10.443 -17.079 1.00 97.81 302 GLN A CA 1
ATOM 2359 C C . GLN A 1 302 ? 7.606 9.240 -16.425 1.00 97.81 302 GLN A C 1
ATOM 2361 O O . GLN A 1 302 ? 7.070 8.383 -17.130 1.00 97.81 302 GLN A O 1
ATOM 2366 N N . LEU A 1 303 ? 7.570 9.175 -15.086 1.00 98.19 303 LEU A N 1
ATOM 2367 C CA . LEU A 1 303 ? 6.804 8.159 -14.355 1.00 98.19 303 LEU A CA 1
ATOM 2368 C C . LEU A 1 303 ? 5.305 8.280 -14.640 1.00 98.19 303 LEU A C 1
ATOM 2370 O O . LEU A 1 303 ? 4.658 7.263 -14.875 1.00 98.19 303 LEU A O 1
ATOM 2374 N N . ARG A 1 304 ? 4.761 9.501 -14.662 1.00 97.75 304 ARG A N 1
ATOM 2375 C CA . ARG A 1 304 ? 3.355 9.767 -14.986 1.00 97.75 304 ARG A CA 1
ATOM 2376 C C . ARG A 1 304 ? 3.007 9.239 -16.376 1.00 97.75 304 ARG A C 1
ATOM 2378 O O . ARG A 1 304 ? 2.081 8.443 -16.506 1.00 97.75 304 ARG A O 1
ATOM 2385 N N . GLN A 1 305 ? 3.791 9.602 -17.390 1.00 97.75 305 GLN A N 1
ATOM 2386 C CA . GLN A 1 305 ? 3.595 9.142 -18.769 1.00 97.75 305 GLN A CA 1
ATOM 2387 C C . GLN A 1 305 ? 3.711 7.621 -18.892 1.00 97.75 305 GLN A C 1
ATOM 2389 O O . GLN A 1 305 ? 2.929 6.985 -19.601 1.00 97.75 305 GLN A O 1
ATOM 2394 N N . LEU A 1 306 ? 4.676 7.014 -18.194 1.00 97.94 306 LEU A N 1
ATOM 2395 C CA . LEU A 1 306 ? 4.808 5.564 -18.166 1.00 97.94 306 LEU A CA 1
ATOM 2396 C C . LEU A 1 306 ? 3.557 4.911 -17.567 1.00 97.94 306 LEU A C 1
ATOM 2398 O O . LEU A 1 306 ? 2.988 4.025 -18.199 1.00 97.94 306 LEU A O 1
ATOM 2402 N N . LEU A 1 307 ? 3.115 5.352 -16.390 1.00 97.69 307 LEU A N 1
ATOM 2403 C CA . LEU A 1 307 ? 1.935 4.818 -15.713 1.00 97.69 307 LEU A CA 1
ATOM 2404 C C . LEU A 1 307 ? 0.667 4.982 -16.561 1.00 97.69 307 LEU A C 1
ATOM 2406 O O . LEU A 1 307 ? -0.071 4.016 -16.744 1.00 97.69 307 LEU A O 1
ATOM 2410 N N . GLN A 1 308 ? 0.455 6.153 -17.162 1.00 96.88 308 GLN A N 1
ATOM 2411 C CA . GLN A 1 308 ? -0.654 6.385 -18.092 1.00 96.88 308 GLN A CA 1
ATOM 2412 C C . GLN A 1 308 ? -0.580 5.460 -19.312 1.00 96.88 308 GLN A C 1
ATOM 2414 O O . GLN A 1 308 ? -1.599 4.909 -19.721 1.00 96.88 308 GLN A O 1
ATOM 2419 N N . SER A 1 309 ? 0.619 5.202 -19.853 1.00 96.81 309 SER A N 1
ATOM 2420 C CA . SER A 1 309 ? 0.794 4.250 -20.961 1.00 96.81 309 SER A CA 1
ATOM 2421 C C . SER A 1 309 ? 0.474 2.797 -20.580 1.00 96.81 309 SER A C 1
ATOM 2423 O O . SER A 1 309 ? 0.202 1.985 -21.459 1.00 96.81 309 SER A O 1
ATOM 2425 N N . LEU A 1 310 ? 0.463 2.476 -19.281 1.00 96.19 310 LEU A N 1
ATOM 2426 C CA . LEU A 1 310 ? 0.014 1.189 -18.741 1.00 96.19 310 LEU A CA 1
ATOM 2427 C C . LEU A 1 310 ? -1.491 1.173 -18.412 1.00 96.19 310 LEU A C 1
ATOM 2429 O O . LEU A 1 310 ? -1.983 0.173 -17.901 1.00 96.19 310 LEU A O 1
ATOM 2433 N N . GLY A 1 311 ? -2.223 2.260 -18.680 1.00 96.50 311 GLY A N 1
ATOM 2434 C CA . GLY A 1 311 ? -3.648 2.400 -18.366 1.00 96.50 311 GLY A CA 1
ATOM 2435 C C . GLY A 1 311 ? -3.942 2.927 -16.958 1.00 96.50 311 GLY A C 1
ATOM 2436 O O . GLY A 1 311 ? -5.083 2.861 -16.513 1.00 96.50 311 GLY A O 1
ATOM 2437 N N . HIS A 1 312 ? -2.940 3.446 -16.243 1.00 95.88 312 HIS A N 1
ATOM 2438 C CA . HIS A 1 312 ? -3.127 3.994 -14.903 1.00 95.88 312 HIS A CA 1
ATOM 2439 C C . HIS A 1 312 ? -3.694 5.426 -14.952 1.00 95.88 312 HIS A C 1
ATOM 2441 O O . HIS A 1 312 ? -3.011 6.321 -15.461 1.00 95.88 312 HIS A O 1
ATOM 2447 N N . PRO A 1 313 ? -4.903 5.692 -14.420 1.00 94.06 313 PRO A N 1
ATOM 2448 C CA . PRO A 1 313 ? -5.473 7.027 -14.428 1.00 94.06 313 PRO A CA 1
ATOM 2449 C C . PRO A 1 313 ? -4.784 7.878 -13.362 1.00 94.06 313 PRO A C 1
ATOM 2451 O O . PRO A 1 313 ? -4.916 7.634 -12.165 1.00 94.06 313 PRO A O 1
ATOM 2454 N N . ILE A 1 314 ? -4.053 8.900 -13.799 1.00 92.69 314 ILE A N 1
ATOM 2455 C CA . ILE A 1 314 ? -3.474 9.904 -12.904 1.00 92.69 314 ILE A CA 1
ATOM 2456 C C . ILE A 1 314 ? -4.266 11.184 -13.111 1.00 92.69 314 ILE A C 1
ATOM 2458 O O . ILE A 1 314 ? -4.084 11.859 -14.122 1.00 92.69 314 ILE A O 1
ATOM 2462 N N . SER A 1 315 ? -5.162 11.478 -12.171 1.00 82.62 315 SER A N 1
ATOM 2463 C CA . SER A 1 315 ? -5.866 12.759 -12.134 1.00 82.62 315 SER A CA 1
ATOM 2464 C C . SER A 1 315 ? -4.957 13.851 -11.568 1.00 82.62 315 SER A C 1
ATOM 2466 O O . SER A 1 315 ? -4.259 13.609 -10.575 1.00 82.62 315 SER A O 1
ATOM 2468 N N . ASP A 1 316 ? -4.989 15.022 -12.203 1.00 75.62 316 ASP A N 1
ATOM 2469 C CA . ASP A 1 316 ? -4.447 16.276 -11.669 1.00 75.62 316 ASP A CA 1
ATOM 2470 C C . ASP A 1 316 ? -5.478 17.034 -10.821 1.00 75.62 316 ASP A C 1
ATOM 2472 O O . ASP A 1 316 ? -5.117 17.991 -10.136 1.00 75.62 316 ASP A O 1
ATOM 2476 N N . ASP A 1 317 ? -6.738 16.593 -10.835 1.00 67.06 317 ASP A N 1
ATOM 2477 C CA . ASP A 1 317 ? -7.826 17.252 -10.129 1.00 67.06 317 ASP A CA 1
ATOM 2478 C C . ASP A 1 317 ? -7.757 16.927 -8.633 1.00 67.06 317 ASP A C 1
ATOM 2480 O O . ASP A 1 317 ? -7.752 15.774 -8.195 1.00 67.06 317 ASP A O 1
ATOM 2484 N N . TYR A 1 318 ? -7.648 17.994 -7.843 1.00 57.34 318 TYR A N 1
ATOM 2485 C CA . TYR A 1 318 ? -7.389 17.955 -6.404 1.00 57.34 318 TYR A CA 1
ATOM 2486 C C . TYR A 1 318 ? -8.651 17.763 -5.551 1.00 57.34 318 TYR A C 1
ATOM 2488 O O . TYR A 1 318 ? -8.536 17.684 -4.327 1.00 57.34 318 TYR A O 1
ATOM 2496 N N . GLU A 1 319 ? -9.831 17.731 -6.174 1.00 54.12 319 GLU A N 1
ATOM 2497 C CA . GLU A 1 319 ? -11.127 17.804 -5.484 1.00 54.12 319 GLU A CA 1
ATOM 2498 C C . GLU A 1 319 ? -11.846 16.450 -5.321 1.00 54.12 319 GLU A C 1
ATOM 2500 O O . GLU A 1 319 ? -12.876 16.403 -4.647 1.00 54.12 319 GLU A O 1
ATOM 2505 N N . ASP A 1 320 ? -11.268 15.353 -5.829 1.00 49.53 320 ASP A N 1
ATOM 2506 C CA . ASP A 1 320 ? -11.818 13.986 -5.724 1.00 49.53 320 ASP A CA 1
ATOM 2507 C C . ASP A 1 320 ? -11.194 13.143 -4.585 1.00 49.53 320 ASP A C 1
ATOM 2509 O O . ASP A 1 320 ? -11.962 12.522 -3.808 1.00 49.53 320 ASP A O 1
#

Secondary structure (DSSP, 8-state):
-HHHHHHHHHHHHHHHTT--HHHHHHHHHHTT--TTTHHHHHHHHHHHHHHHHHHHHHHHHHHHHHHHHHHHHHHHHHHHHHHHHHHHTTT-----THHHHSS-S-----S---------------PPPS----PPPPP-EEHHHHHHHPPP-SEEEEEE-S-HHHHHHHHHHHHHHHHHHHHHHHH--HHHHHHHHHHHHHHHHHTT---SB-TTSPBPTT-EEEEEEE--HHHHHHHHHHHTSPP------SSPP---EEEEEE-TTS-EEEEEEEETTTTEEEETTSPBEE--HHHHHHHHHHHHHTT------TT-

Organism: NCBI:txid1776032

Radius of gyration: 25.42 Å; chains: 1; bounding box: 70×63×59 Å

Sequence (320 aa):
MRRVKYSHQRATEMYTQGHPPADVAQMLVEEGATPEEAPGLARHYFRNFLLYQMDEQRRRSQSAETQKLGGGLLLAAGVVASLLAYLLMDHVFLLFYGAILGGGHHAHSGPYGAERSRQHHQSAHRAAPPGHRRACPRPAMTSAEYWQKLPPFEYVTTYSFNRGSALQEQLRANEQLIEATKQELATARYMRQAALHRQLAELEQAGEYIALLTPAGSISPLACPIAQSNRHPGLVERLGAILTAPVKLHMVSGCRPIYRDALVFHDAAGRIVSVLNICFQCLYLQAVNGKFLEVDVATYEQLRQLLQSLGHPISDDYED

Foldseek 3Di:
DVLVVVLLVVLLVCVVVVHDLVVSLVVVVVSPDDNVCSSVVSVVSVVVSVVVVVVVVVVVVVVVVVVVVVVVVVVVVVVVVQVVCCVPPPRDRPPPCCVVVVPPPDPPDPPDDDPDDDDDDDDDDDDDDPDDPPPDDDFPAALLVVLVPQPDFFKKWKKFFCDDPVVVVLVVVLVVVLVVLVVCLVVDDPVCNVVSVVVNVVSVVVNVDQFQADPVRDGDPRIDTFFMDTDDPVLSVLSNCLSNPDADDDDAASDDARFGMKMFGAHPVRDTRWMWTARLVRGWIAIPVRGTHRHHNVSSVSVVVSCVVRVHDDDPDPPD